Protein AF-A0A3R7H1Y4-F1 (afdb_monomer)

Radius of gyration: 19.02 Å; Cα contacts (8 Å, |Δi|>4): 310; chains: 1; bounding box: 57×47×46 Å

Mean predicted aligned error: 11.98 Å

InterPro domains:
  IPR052727 Rab4/Rab5 effector domain-containing protein [PTHR13510] (5-192)

Sequence (228 aa):
MAKQRFQTSPYRDLTLTLKDRRMLMELENDMVEDTFRKYETYVMENCQVNLNRWKHVKSKDDLHIYVKRTERVQSIGSKLRELFKRRSGDAASNKMPIVLSVGTFKGKLDDLMFGTLNHTKDIMHVKSSYVGDYNDGAVLATLATPTTEEPFRSLTVKWFQIDLPFSSTGLIRNRDFICLEASGFLHLTNGSIAIAQHF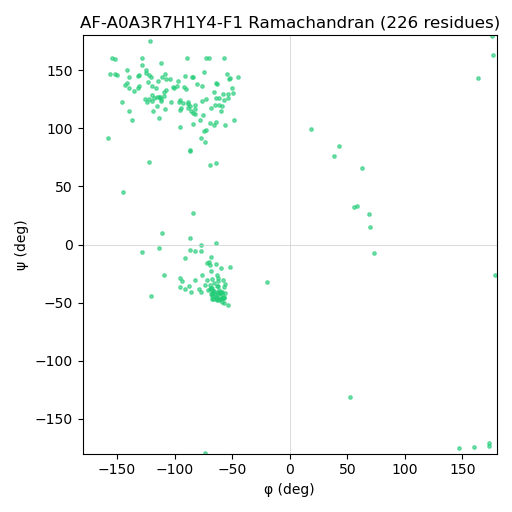ESELVCGWHLCVMCRGPCVRDWTPREGNM

Structure (mmCIF, N/CA/C/O backbone):
data_AF-A0A3R7H1Y4-F1
#
_entry.id   AF-A0A3R7H1Y4-F1
#
loop_
_atom_site.group_PDB
_atom_site.id
_atom_site.type_symbol
_atom_site.label_atom_id
_atom_site.label_alt_id
_atom_site.label_comp_id
_atom_site.label_asym_id
_atom_site.label_entity_id
_atom_site.label_seq_id
_atom_site.pdbx_PDB_ins_code
_atom_site.Cartn_x
_atom_site.Cartn_y
_atom_site.Cartn_z
_atom_site.occupancy
_atom_site.B_iso_or_equiv
_atom_site.auth_seq_id
_atom_site.auth_comp_id
_atom_site.auth_asym_id
_atom_site.auth_atom_id
_atom_site.pdbx_PDB_model_num
ATOM 1 N N . MET A 1 1 ? -17.580 17.568 -20.763 1.00 35.41 1 MET A N 1
ATOM 2 C CA . MET A 1 1 ? -16.572 16.730 -21.449 1.00 35.41 1 MET A CA 1
ATOM 3 C C . MET A 1 1 ? -15.909 15.851 -20.404 1.00 35.41 1 MET A C 1
ATOM 5 O O . MET A 1 1 ? -15.450 16.393 -19.407 1.00 35.41 1 MET A O 1
ATOM 9 N N . ALA A 1 2 ? -15.925 14.526 -20.567 1.00 44.34 2 ALA A N 1
ATOM 10 C CA . ALA A 1 2 ? -15.206 13.639 -19.657 1.00 44.34 2 ALA A CA 1
ATOM 11 C C . ALA A 1 2 ? -13.701 13.918 -19.794 1.00 44.34 2 ALA A C 1
ATOM 13 O O . ALA A 1 2 ? -13.155 13.827 -20.892 1.00 44.34 2 ALA A O 1
ATOM 14 N N . LYS A 1 3 ? -13.045 14.322 -18.701 1.00 56.12 3 LYS A N 1
ATOM 15 C CA . LYS A 1 3 ? -11.585 14.455 -18.649 1.00 56.12 3 LYS A CA 1
ATOM 16 C C . LYS A 1 3 ? -11.011 13.060 -18.909 1.00 56.12 3 LYS A C 1
ATOM 18 O O . LYS A 1 3 ? -11.365 12.133 -18.184 1.00 56.12 3 LYS A O 1
ATOM 23 N N . GLN A 1 4 ? -10.209 12.888 -19.962 1.00 58.56 4 GLN A N 1
ATOM 24 C CA . GLN A 1 4 ? -9.558 11.602 -20.223 1.00 58.56 4 GLN A CA 1
ATOM 25 C C . GLN A 1 4 ? -8.678 11.257 -19.017 1.00 58.56 4 GLN A C 1
ATOM 27 O O . GLN A 1 4 ? -7.747 11.997 -18.702 1.00 58.56 4 GLN A O 1
ATOM 32 N N . ARG A 1 5 ? -9.035 10.180 -18.315 1.00 61.34 5 ARG A N 1
ATOM 33 C CA . ARG A 1 5 ? -8.248 9.604 -17.223 1.00 61.34 5 ARG A CA 1
ATOM 34 C C . ARG A 1 5 ? -7.200 8.675 -17.822 1.00 61.34 5 ARG A C 1
ATOM 36 O O . ARG A 1 5 ? -7.497 8.003 -18.809 1.00 61.34 5 ARG A O 1
ATOM 43 N N . PHE A 1 6 ? -6.022 8.634 -17.211 1.00 63.81 6 PHE A N 1
ATOM 44 C CA . PHE A 1 6 ? -4.893 7.808 -17.640 1.00 63.81 6 PHE A CA 1
ATOM 45 C C . PHE A 1 6 ? -4.316 8.129 -19.024 1.00 63.81 6 PHE A C 1
ATOM 47 O O . PHE A 1 6 ? -4.372 7.317 -19.953 1.00 63.81 6 PHE A O 1
ATOM 54 N N . GLN A 1 7 ? -3.735 9.320 -19.160 1.00 65.69 7 GLN A N 1
ATOM 55 C CA . GLN A 1 7 ? -3.000 9.709 -20.364 1.00 65.69 7 GLN A CA 1
ATOM 56 C C . GLN A 1 7 ? -1.635 8.993 -20.459 1.00 65.69 7 GLN A C 1
ATOM 58 O O . GLN A 1 7 ? -1.270 8.132 -19.651 1.00 65.69 7 GLN A O 1
ATOM 63 N N . THR A 1 8 ? -0.870 9.286 -21.514 1.00 67.88 8 THR A N 1
ATOM 64 C CA . THR A 1 8 ? 0.527 8.850 -21.620 1.00 67.88 8 THR A CA 1
ATOM 65 C C . THR A 1 8 ? 1.301 9.377 -20.414 1.00 67.88 8 THR A C 1
ATOM 67 O O . THR A 1 8 ? 1.293 10.581 -20.166 1.00 67.88 8 THR A O 1
ATOM 70 N N . SER A 1 9 ? 1.956 8.475 -19.673 1.00 75.06 9 SER A N 1
ATOM 71 C CA . SER A 1 9 ? 2.774 8.827 -18.508 1.00 75.06 9 SER A CA 1
ATOM 72 C C . SER A 1 9 ? 3.733 9.972 -18.859 1.00 75.06 9 SER A C 1
ATOM 74 O O . SER A 1 9 ? 4.438 9.866 -19.868 1.00 75.06 9 SER A O 1
ATOM 76 N N . PRO A 1 10 ? 3.813 11.045 -18.048 1.00 80.44 10 PRO A N 1
ATOM 77 C CA . PRO A 1 10 ? 4.794 12.108 -18.266 1.00 80.44 10 PRO A CA 1
ATOM 78 C C . PRO A 1 10 ? 6.227 11.625 -17.986 1.00 80.44 10 PRO A C 1
ATOM 80 O O . PRO A 1 10 ? 7.196 12.244 -18.427 1.00 80.44 10 PRO A O 1
ATOM 83 N N . TYR A 1 11 ? 6.365 10.505 -17.274 1.00 80.88 11 TYR A N 1
ATOM 84 C CA . TYR A 1 11 ? 7.633 9.848 -16.995 1.00 80.88 11 TYR A CA 1
ATOM 85 C C . TYR A 1 11 ? 7.880 8.713 -17.983 1.00 80.88 11 TYR A C 1
ATOM 87 O O . TYR A 1 11 ? 6.974 7.945 -18.312 1.00 80.88 11 TYR A O 1
ATOM 95 N N . ARG A 1 12 ? 9.137 8.591 -18.409 1.00 79.25 12 ARG A N 1
ATOM 96 C CA . ARG A 1 12 ? 9.626 7.417 -19.136 1.00 79.25 12 ARG A CA 1
ATOM 97 C C . ARG A 1 12 ? 9.754 6.231 -18.184 1.00 79.25 12 ARG A C 1
ATOM 99 O O . ARG A 1 12 ? 9.891 6.429 -16.976 1.00 79.25 12 ARG A O 1
ATOM 106 N N . ASP A 1 13 ? 9.801 5.032 -18.752 1.00 78.25 13 ASP A N 1
ATOM 107 C CA . ASP A 1 13 ? 10.116 3.821 -17.999 1.00 78.25 13 ASP A CA 1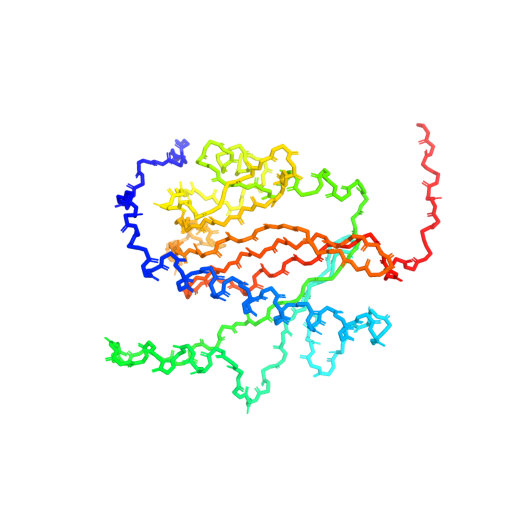
ATOM 108 C C . ASP A 1 13 ? 11.439 3.994 -17.243 1.00 78.25 13 ASP A C 1
ATOM 110 O O . ASP A 1 13 ? 12.465 4.420 -17.792 1.00 78.25 13 ASP A O 1
ATOM 114 N N . LEU A 1 14 ? 11.404 3.692 -15.949 1.00 86.69 14 LEU A N 1
ATOM 115 C CA . LEU A 1 14 ? 12.520 3.894 -15.045 1.00 86.69 14 LEU A CA 1
ATOM 116 C C . LEU A 1 14 ? 13.463 2.692 -15.135 1.00 86.69 14 LEU A C 1
ATOM 118 O O . LEU A 1 14 ? 13.216 1.624 -14.576 1.00 86.69 14 LEU A O 1
ATOM 122 N N . THR A 1 15 ? 14.587 2.878 -15.825 1.00 90.19 15 THR A N 1
ATOM 123 C CA . THR A 1 15 ? 15.647 1.864 -15.878 1.00 90.19 15 THR A CA 1
ATOM 124 C C . THR A 1 15 ? 16.462 1.908 -14.588 1.00 90.19 15 THR A C 1
ATOM 126 O O . THR A 1 15 ? 17.241 2.833 -14.366 1.00 90.19 15 THR A O 1
ATOM 129 N N . LEU A 1 16 ? 16.283 0.904 -13.730 1.00 90.62 16 LEU A N 1
ATOM 130 C CA . LEU A 1 16 ? 16.992 0.796 -12.455 1.00 90.62 16 LEU A CA 1
ATOM 131 C C . LEU A 1 16 ? 18.299 0.012 -12.606 1.00 90.62 16 LEU A C 1
ATOM 133 O O . LEU A 1 16 ? 18.312 -1.090 -13.163 1.00 90.62 16 LEU A O 1
ATOM 137 N N . THR A 1 17 ? 19.391 0.530 -12.039 1.00 94.44 17 THR A N 1
ATOM 138 C CA . THR A 1 17 ? 20.643 -0.233 -11.942 1.00 94.44 17 THR A CA 1
ATOM 139 C C . THR A 1 17 ? 20.502 -1.382 -10.938 1.00 94.44 17 THR A C 1
ATOM 141 O O . THR A 1 17 ? 19.648 -1.348 -10.051 1.00 94.44 17 THR A O 1
ATOM 144 N N . LEU A 1 18 ? 21.373 -2.397 -11.007 1.00 94.56 18 LEU A N 1
ATOM 145 C CA . LEU A 1 18 ? 21.390 -3.485 -10.012 1.00 94.56 18 LEU A CA 1
ATOM 146 C C . LEU A 1 18 ? 21.554 -2.965 -8.573 1.00 94.56 18 LEU A C 1
ATOM 148 O O . LEU A 1 18 ? 20.990 -3.536 -7.641 1.00 94.56 18 LEU A O 1
ATOM 152 N N . LYS A 1 19 ? 22.307 -1.873 -8.398 1.00 94.69 19 LYS A N 1
ATOM 153 C CA . LYS A 1 19 ? 22.507 -1.223 -7.101 1.00 94.69 19 LYS A CA 1
ATOM 154 C C . LYS A 1 19 ? 21.214 -0.583 -6.593 1.00 94.69 19 LYS A C 1
ATOM 156 O O . LYS A 1 19 ? 20.859 -0.800 -5.439 1.00 94.69 19 LYS A O 1
ATOM 161 N N . ASP A 1 20 ? 20.508 0.155 -7.447 1.00 92.12 20 ASP A N 1
ATOM 162 C CA . ASP A 1 20 ? 19.256 0.824 -7.069 1.00 92.12 20 ASP A CA 1
ATOM 163 C C . ASP A 1 20 ? 18.156 -0.194 -6.766 1.00 92.12 20 ASP A C 1
ATOM 165 O O . ASP A 1 20 ? 17.432 -0.048 -5.785 1.00 92.12 20 ASP A O 1
ATOM 169 N N . ARG A 1 21 ? 18.076 -1.279 -7.551 1.00 94.12 21 ARG A N 1
ATOM 170 C CA . ARG A 1 21 ? 17.135 -2.380 -7.288 1.00 94.12 21 ARG A CA 1
ATOM 171 C C . ARG A 1 21 ? 17.365 -2.991 -5.910 1.00 94.12 21 ARG A C 1
ATOM 173 O O . ARG A 1 21 ? 16.406 -3.170 -5.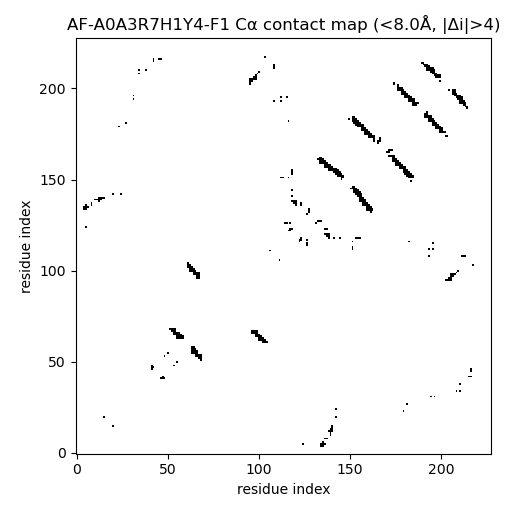169 1.00 94.12 21 ARG A O 1
ATOM 180 N N . ARG A 1 22 ? 18.625 -3.265 -5.553 1.00 93.56 22 ARG A N 1
ATOM 181 C CA . ARG A 1 22 ? 18.973 -3.798 -4.229 1.00 93.56 22 ARG A CA 1
ATOM 182 C C . ARG A 1 22 ? 18.587 -2.829 -3.113 1.00 93.56 22 ARG A C 1
ATOM 184 O O . ARG A 1 22 ? 17.953 -3.248 -2.158 1.00 93.56 22 ARG A O 1
ATOM 191 N N . MET A 1 23 ? 18.899 -1.544 -3.272 1.00 91.38 23 MET A N 1
ATOM 192 C CA . MET A 1 23 ? 18.555 -0.515 -2.287 1.00 91.38 23 MET A CA 1
ATOM 193 C C . MET A 1 23 ? 17.039 -0.410 -2.060 1.00 91.38 23 MET A C 1
ATOM 195 O O . MET A 1 23 ? 16.594 -0.277 -0.925 1.00 91.38 23 MET A O 1
ATOM 199 N N . LEU A 1 24 ? 16.237 -0.489 -3.125 1.00 89.62 24 LEU A N 1
ATOM 200 C CA . LEU A 1 24 ? 14.776 -0.453 -3.022 1.00 89.62 24 LEU A CA 1
ATOM 201 C C . LEU A 1 24 ? 14.201 -1.717 -2.364 1.00 89.62 24 LEU A C 1
ATOM 203 O O . LEU A 1 24 ? 13.231 -1.615 -1.621 1.00 89.62 24 LEU A O 1
ATOM 207 N N . MET A 1 25 ? 14.800 -2.888 -2.598 1.00 91.00 25 MET A N 1
ATOM 208 C CA . MET A 1 25 ? 14.427 -4.131 -1.906 1.00 91.00 25 MET A CA 1
ATOM 209 C C . MET A 1 25 ? 14.825 -4.114 -0.422 1.00 91.00 25 MET A C 1
ATOM 211 O O . MET A 1 25 ? 14.076 -4.588 0.425 1.00 91.00 25 MET A O 1
ATOM 215 N N . GLU A 1 26 ? 15.984 -3.548 -0.078 1.00 88.44 26 GLU A N 1
ATOM 216 C CA . GLU A 1 26 ? 16.383 -3.335 1.321 1.00 88.44 26 GLU A CA 1
ATOM 217 C C . GLU A 1 26 ? 15.413 -2.375 2.025 1.00 88.44 26 GLU A C 1
ATOM 219 O O . GLU A 1 26 ? 14.941 -2.671 3.120 1.00 88.44 26 GLU A O 1
ATOM 224 N N . LEU A 1 27 ? 15.032 -1.281 1.355 1.00 85.81 27 LEU A N 1
ATOM 225 C CA . LEU A 1 27 ? 14.035 -0.338 1.865 1.00 85.81 27 LEU A CA 1
ATOM 226 C C . LEU A 1 27 ? 12.671 -1.004 2.093 1.00 85.81 27 LEU A C 1
ATOM 228 O O . LEU A 1 27 ? 12.025 -0.736 3.103 1.00 85.81 27 LEU A O 1
ATOM 232 N N . GLU A 1 28 ? 12.235 -1.870 1.178 1.00 84.44 28 GLU A N 1
ATOM 233 C CA . GLU A 1 28 ? 11.015 -2.659 1.353 1.00 84.44 28 GLU A CA 1
ATOM 234 C C . GLU A 1 28 ? 11.073 -3.498 2.637 1.00 84.44 28 GLU A C 1
ATOM 236 O O . GLU A 1 28 ? 10.154 -3.432 3.454 1.00 84.44 28 GLU A O 1
ATOM 241 N N . ASN A 1 29 ? 12.157 -4.251 2.839 1.00 85.25 29 ASN A N 1
ATOM 242 C CA . ASN A 1 29 ? 12.318 -5.101 4.018 1.00 85.25 29 ASN A CA 1
ATOM 243 C C . ASN A 1 29 ? 12.261 -4.283 5.315 1.00 85.25 29 ASN A C 1
ATOM 245 O O . ASN A 1 29 ? 11.517 -4.644 6.229 1.00 85.25 29 ASN A O 1
ATOM 249 N N . ASP A 1 30 ? 12.968 -3.152 5.370 1.00 82.88 30 ASP A N 1
ATOM 250 C CA . ASP A 1 30 ? 12.950 -2.248 6.525 1.00 82.88 30 ASP A CA 1
ATOM 251 C C . ASP A 1 30 ? 11.527 -1.741 6.825 1.00 82.88 30 ASP A C 1
ATOM 253 O O . ASP A 1 30 ? 11.102 -1.667 7.984 1.00 82.88 30 ASP A O 1
ATOM 257 N N . MET A 1 31 ? 10.759 -1.405 5.783 1.00 77.19 31 MET A N 1
ATOM 258 C CA . MET A 1 31 ? 9.382 -0.926 5.919 1.00 77.19 31 MET A CA 1
ATOM 259 C C . MET A 1 31 ? 8.408 -2.022 6.362 1.00 77.19 31 MET A C 1
ATOM 261 O O . MET A 1 31 ? 7.498 -1.762 7.163 1.00 77.19 31 MET A O 1
ATOM 265 N N . VAL A 1 32 ? 8.570 -3.241 5.849 1.00 78.81 32 VAL A N 1
ATOM 266 C CA . VAL A 1 32 ? 7.795 -4.419 6.261 1.00 78.81 32 VAL A CA 1
ATOM 267 C C . VAL A 1 32 ? 8.076 -4.742 7.723 1.00 78.81 32 VAL A C 1
ATOM 269 O O . VAL A 1 32 ? 7.133 -4.912 8.496 1.00 78.81 32 VAL A O 1
ATOM 272 N N . GLU A 1 33 ? 9.337 -4.722 8.141 1.00 80.19 33 GLU A N 1
ATOM 273 C CA . GLU A 1 33 ? 9.732 -5.014 9.518 1.00 80.19 33 GLU A CA 1
ATOM 274 C C . GLU A 1 33 ? 9.245 -3.938 10.511 1.00 80.19 33 GLU A C 1
ATOM 276 O O . GLU A 1 33 ? 8.689 -4.254 11.565 1.00 80.19 33 GLU A O 1
ATOM 281 N N . ASP A 1 34 ? 9.389 -2.648 10.183 1.00 79.50 34 ASP A N 1
ATOM 282 C CA . ASP A 1 34 ? 8.861 -1.542 11.000 1.00 79.50 34 ASP A CA 1
ATOM 283 C C . ASP A 1 34 ? 7.329 -1.601 11.133 1.00 79.50 34 ASP A C 1
ATOM 285 O O . ASP A 1 34 ? 6.766 -1.364 12.205 1.00 79.50 34 ASP A O 1
ATOM 289 N N . THR A 1 35 ? 6.643 -1.964 10.053 1.00 76.12 35 THR A N 1
ATOM 290 C CA . THR A 1 35 ? 5.195 -2.199 10.053 1.00 76.12 35 THR A CA 1
ATOM 291 C C . THR A 1 35 ? 4.808 -3.352 10.956 1.00 76.12 35 THR A C 1
ATOM 293 O O . THR A 1 35 ? 3.879 -3.224 11.755 1.00 76.12 35 THR A O 1
ATOM 296 N N . PHE A 1 36 ? 5.518 -4.466 10.826 1.00 78.12 36 PHE A N 1
ATOM 297 C CA . PHE A 1 36 ? 5.242 -5.674 11.574 1.00 78.12 36 PHE A CA 1
ATOM 298 C C . PHE A 1 36 ? 5.368 -5.426 13.078 1.00 78.12 36 PHE A C 1
ATOM 300 O O . PHE A 1 36 ? 4.416 -5.672 13.814 1.00 78.12 36 PHE A O 1
ATOM 307 N N . ARG A 1 37 ? 6.448 -4.767 13.516 1.00 80.69 37 ARG A N 1
ATOM 308 C CA . ARG A 1 37 ? 6.640 -4.363 14.920 1.00 80.69 37 ARG A CA 1
ATOM 309 C C . ARG A 1 37 ? 5.495 -3.503 15.465 1.00 80.69 37 ARG A C 1
ATOM 311 O O . ARG A 1 37 ? 5.054 -3.686 16.602 1.00 80.69 37 ARG A O 1
ATOM 318 N N . LYS A 1 38 ? 4.991 -2.551 14.668 1.00 78.69 38 LYS A N 1
ATOM 319 C CA . LYS A 1 38 ? 3.844 -1.707 15.060 1.00 78.69 38 LYS A CA 1
ATOM 320 C C . LYS A 1 38 ? 2.561 -2.523 15.184 1.00 78.69 38 LYS A C 1
ATOM 322 O O . LYS A 1 38 ? 1.796 -2.286 16.117 1.00 78.69 38 LYS A O 1
ATOM 327 N N . TYR A 1 39 ? 2.331 -3.451 14.257 1.00 78.44 39 TYR A N 1
ATOM 328 C CA . TYR A 1 39 ? 1.186 -4.352 14.302 1.00 78.44 39 TYR A CA 1
ATOM 329 C C . TYR A 1 39 ? 1.248 -5.273 15.526 1.00 78.44 39 TYR A C 1
ATOM 331 O O . TYR A 1 39 ? 0.269 -5.354 16.262 1.00 78.44 39 TYR A O 1
ATOM 339 N N . GLU A 1 40 ? 2.397 -5.895 15.801 1.00 79.62 40 GLU A N 1
ATOM 340 C CA . GLU A 1 40 ? 2.583 -6.740 16.985 1.00 79.62 40 GLU A CA 1
ATOM 341 C C . GLU A 1 40 ? 2.302 -5.962 18.267 1.00 79.62 40 GLU A C 1
ATOM 343 O O . GLU A 1 40 ? 1.531 -6.417 19.106 1.00 79.62 40 GLU A O 1
ATOM 348 N N . THR A 1 41 ? 2.841 -4.746 18.386 1.00 82.75 41 THR A N 1
ATOM 349 C CA . THR A 1 41 ? 2.564 -3.873 19.536 1.00 82.75 41 THR A CA 1
ATOM 350 C C . THR A 1 41 ? 1.062 -3.610 19.687 1.00 82.75 41 THR A C 1
ATOM 352 O O . THR A 1 41 ? 0.523 -3.727 20.782 1.00 82.75 41 THR A O 1
ATOM 355 N N . TYR A 1 42 ? 0.363 -3.309 18.588 1.00 82.19 42 TYR A N 1
ATOM 356 C CA . TYR A 1 42 ? -1.083 -3.079 18.599 1.00 82.19 42 TYR A CA 1
ATOM 357 C C . TYR A 1 42 ? -1.883 -4.320 19.034 1.00 82.19 42 TYR A C 1
ATOM 359 O O . TYR A 1 42 ? -2.828 -4.199 19.816 1.00 82.19 42 TYR A O 1
ATOM 367 N N . VAL A 1 43 ? -1.497 -5.514 18.577 1.00 81.00 43 VAL A N 1
ATOM 368 C CA . VAL A 1 43 ? -2.125 -6.776 19.001 1.00 81.00 43 VAL A CA 1
ATOM 369 C C . VAL A 1 43 ? -1.864 -7.049 20.483 1.00 81.00 43 VAL A C 1
ATOM 371 O O . VAL A 1 43 ? -2.799 -7.383 21.210 1.00 81.00 43 VAL A O 1
ATOM 374 N N . MET A 1 44 ? -0.629 -6.844 20.951 1.00 81.94 44 MET A N 1
ATOM 375 C CA . MET A 1 44 ? -0.252 -6.998 22.363 1.00 81.94 44 MET A CA 1
ATOM 376 C C . MET A 1 44 ? -1.000 -6.018 23.282 1.00 81.94 44 MET A C 1
ATOM 378 O O . MET A 1 44 ? -1.285 -6.342 24.431 1.00 81.94 44 MET A O 1
ATOM 382 N N . GLU A 1 45 ? -1.392 -4.850 22.770 1.00 83.50 45 GLU A N 1
ATOM 383 C CA . GLU A 1 45 ? -2.254 -3.871 23.448 1.00 83.50 45 GLU A CA 1
ATOM 384 C C . GLU A 1 45 ? -3.765 -4.183 23.296 1.00 83.50 45 GLU A C 1
ATOM 386 O O . GLU A 1 45 ? -4.610 -3.286 23.346 1.00 83.50 45 GLU A O 1
ATOM 391 N N . ASN A 1 46 ? -4.143 -5.457 23.119 1.00 83.56 46 ASN A N 1
ATOM 392 C CA . ASN A 1 46 ? -5.532 -5.924 22.967 1.00 83.56 46 ASN A CA 1
ATOM 393 C C . ASN A 1 46 ? -6.302 -5.248 21.819 1.00 83.56 46 ASN A C 1
ATOM 395 O O . ASN A 1 46 ? -7.526 -5.040 21.900 1.00 83.56 46 ASN A O 1
ATOM 399 N N . CYS A 1 47 ? -5.580 -4.891 20.755 1.00 83.94 47 CYS A N 1
ATOM 400 C CA . CYS A 1 47 ? -6.118 -4.230 19.576 1.00 83.94 47 CYS A CA 1
ATOM 401 C C . CYS A 1 47 ? -6.809 -2.895 19.906 1.00 83.94 47 CYS A C 1
ATOM 403 O O . CYS A 1 47 ? -7.810 -2.522 19.287 1.00 83.94 47 CYS A O 1
ATOM 405 N N . GLN A 1 48 ? -6.312 -2.174 20.913 1.00 86.25 48 GLN A N 1
ATOM 406 C CA . GLN A 1 48 ? -6.839 -0.869 21.304 1.00 86.25 48 GLN A CA 1
ATOM 407 C C . GLN A 1 48 ? -5.960 0.260 20.777 1.00 86.25 48 GLN A C 1
ATOM 409 O O . GLN A 1 48 ? -4.736 0.229 20.860 1.00 86.25 48 GLN A O 1
ATOM 414 N N . VAL A 1 49 ? -6.596 1.299 20.238 1.00 87.25 49 VAL A N 1
ATOM 415 C CA . VAL A 1 49 ? -5.882 2.501 19.805 1.00 87.25 49 VAL A CA 1
ATOM 416 C C . VAL A 1 49 ? -5.644 3.402 21.015 1.00 87.25 49 VAL A C 1
ATOM 418 O O . VAL A 1 49 ? -6.587 3.883 21.639 1.00 87.25 49 VAL A O 1
ATOM 421 N N . ASN A 1 50 ? -4.379 3.691 21.326 1.00 88.12 50 ASN A N 1
ATOM 422 C CA . ASN A 1 50 ? -4.016 4.621 22.396 1.00 88.12 50 ASN A CA 1
ATOM 423 C C . ASN A 1 50 ? -4.464 6.065 22.071 1.00 88.12 50 ASN A C 1
ATOM 425 O O . ASN A 1 50 ? -3.805 6.780 21.309 1.00 88.12 50 ASN A O 1
ATOM 429 N N . LEU A 1 51 ? -5.557 6.523 22.688 1.00 89.31 51 LEU A N 1
ATOM 430 C CA . LEU A 1 51 ? -6.172 7.835 22.427 1.00 89.31 51 LEU A CA 1
ATOM 431 C C . LEU A 1 51 ? -5.368 9.043 22.959 1.00 89.31 51 LEU A C 1
ATOM 433 O O . LEU A 1 51 ? -5.585 10.181 22.521 1.00 89.31 51 LEU A O 1
ATOM 437 N N . ASN A 1 52 ? -4.403 8.812 23.858 1.00 88.50 52 ASN A N 1
ATOM 438 C CA . ASN A 1 52 ? -3.462 9.850 24.300 1.00 88.50 52 ASN A CA 1
ATOM 439 C C . ASN A 1 52 ? -2.461 10.190 23.194 1.00 88.50 52 ASN A C 1
ATOM 441 O O . ASN A 1 52 ? -2.041 11.338 23.073 1.00 88.50 52 ASN A O 1
ATOM 445 N N . ARG A 1 53 ? -2.132 9.208 22.347 1.00 85.94 53 ARG A N 1
ATOM 446 C CA . ARG A 1 53 ? -1.249 9.365 21.185 1.00 85.94 53 ARG A CA 1
ATOM 447 C C . ARG A 1 53 ? -2.011 9.614 19.884 1.00 85.94 53 ARG A C 1
ATOM 449 O O . ARG A 1 53 ? -1.481 10.263 18.985 1.00 85.94 53 ARG A O 1
ATOM 456 N N . TRP A 1 54 ? -3.236 9.122 19.760 1.00 88.00 54 TRP A N 1
ATOM 457 C CA . TRP A 1 54 ? -4.025 9.172 18.531 1.00 88.00 54 TRP A CA 1
ATOM 458 C C . TRP A 1 54 ? -5.319 9.955 18.743 1.00 88.00 54 TRP A C 1
ATOM 460 O O . TRP A 1 54 ? -6.082 9.697 19.667 1.00 88.00 54 TRP A O 1
ATOM 470 N N . LYS A 1 55 ? -5.587 10.933 17.879 1.00 88.56 55 LYS A N 1
ATOM 471 C CA . LYS A 1 55 ? -6.848 11.676 17.868 1.00 88.56 55 LYS A CA 1
ATOM 472 C C . LYS A 1 55 ? -7.774 11.051 16.831 1.00 88.56 55 LYS A C 1
ATOM 474 O O . LYS A 1 55 ? -7.413 10.997 15.660 1.00 88.56 55 LYS A O 1
ATOM 479 N N . HIS A 1 56 ? -8.959 10.616 17.245 1.00 89.12 56 HIS A N 1
ATOM 480 C CA . HIS A 1 56 ? -10.000 10.163 16.321 1.00 89.12 56 HIS A CA 1
ATOM 481 C C . HIS A 1 56 ? -10.455 11.311 15.406 1.00 89.12 56 HIS A C 1
ATOM 483 O O . HIS A 1 56 ? -10.575 12.455 15.853 1.00 89.12 56 HIS A O 1
ATOM 489 N N . VAL A 1 57 ? -10.646 11.014 14.121 1.00 87.50 57 VAL A N 1
ATOM 490 C CA . VAL A 1 57 ? -11.029 11.996 13.093 1.00 87.50 57 VAL A CA 1
ATOM 491 C C . VAL A 1 57 ? -12.350 11.633 12.436 1.00 87.50 57 VAL A C 1
ATOM 493 O O . VAL A 1 57 ? -13.175 12.514 12.201 1.00 87.50 57 VAL A O 1
ATOM 496 N N . LYS A 1 58 ? -12.543 10.358 12.094 1.00 85.62 58 LYS A N 1
ATOM 497 C CA . LYS A 1 58 ? -13.715 9.914 11.342 1.00 85.62 58 LYS A CA 1
ATOM 498 C C . LYS A 1 58 ? -13.982 8.437 11.588 1.00 85.62 58 LYS A C 1
ATOM 500 O O . LYS A 1 58 ? -13.047 7.658 11.731 1.00 85.62 58 LYS A O 1
ATOM 505 N N . SER A 1 59 ? -15.254 8.061 11.575 1.00 87.75 59 SER A N 1
ATOM 506 C CA . SER A 1 59 ? -15.687 6.667 11.479 1.00 87.75 59 SER A CA 1
ATOM 507 C C . SER A 1 59 ? -16.576 6.501 10.254 1.00 87.75 59 SER A C 1
ATOM 509 O O . SER A 1 59 ? -17.325 7.418 9.906 1.00 87.75 59 SER A O 1
ATOM 511 N N . LYS A 1 60 ? -16.494 5.345 9.607 1.00 84.00 60 LYS A N 1
ATOM 512 C CA . LYS A 1 60 ? -17.449 4.892 8.599 1.00 84.00 60 LYS A CA 1
ATOM 513 C C . LYS A 1 60 ? -17.568 3.377 8.727 1.00 84.00 60 LYS A C 1
ATOM 515 O O . LYS A 1 60 ? -16.560 2.694 8.599 1.00 84.00 60 LYS A O 1
ATOM 520 N N . ASP A 1 61 ? -18.781 2.882 8.955 1.00 88.75 61 ASP A N 1
ATOM 521 C CA . ASP A 1 61 ? -19.021 1.469 9.264 1.00 88.75 61 ASP A CA 1
ATOM 522 C C . ASP A 1 61 ? -18.116 1.025 10.432 1.00 88.75 61 ASP A C 1
ATOM 524 O O . ASP A 1 61 ? -18.030 1.746 11.429 1.00 88.75 61 ASP A O 1
ATOM 528 N N . ASP A 1 62 ? -17.415 -0.101 10.307 1.00 87.06 62 ASP A N 1
ATOM 529 C CA . ASP A 1 62 ? -16.450 -0.574 11.310 1.00 87.06 62 ASP A CA 1
ATOM 530 C C . ASP A 1 62 ? -15.032 0.009 11.125 1.00 87.06 62 ASP A C 1
ATOM 532 O O . ASP A 1 62 ? -14.095 -0.373 11.817 1.00 87.06 62 ASP A O 1
ATOM 536 N N . LEU A 1 63 ? -14.842 0.941 10.181 1.00 83.94 63 LEU A N 1
ATOM 537 C CA . LEU A 1 63 ? -13.561 1.600 9.939 1.00 83.94 63 LEU A CA 1
ATOM 538 C C . LEU A 1 63 ? -13.456 2.907 10.733 1.00 83.94 63 LEU A C 1
ATOM 540 O O . LEU A 1 63 ? -14.217 3.860 10.530 1.00 83.94 63 LEU A O 1
ATOM 544 N N . HIS A 1 64 ? -12.437 2.993 11.578 1.00 85.50 64 HIS A N 1
ATOM 545 C CA . HIS A 1 64 ? -12.112 4.146 12.405 1.00 85.50 64 HIS A CA 1
ATOM 546 C C . HIS A 1 64 ? -10.767 4.747 11.996 1.00 85.50 64 HIS A C 1
ATOM 548 O O . HIS A 1 64 ? -9.748 4.060 11.938 1.00 85.50 64 HIS A O 1
ATOM 554 N N . ILE A 1 65 ? -10.759 6.053 11.732 1.00 84.94 65 ILE A N 1
ATOM 555 C CA . ILE A 1 65 ? -9.594 6.809 11.273 1.00 84.94 65 ILE A CA 1
ATOM 556 C C . ILE A 1 65 ? -9.116 7.725 12.395 1.00 84.94 65 ILE A C 1
ATOM 558 O O . ILE A 1 65 ? -9.872 8.541 12.934 1.00 84.94 65 ILE A O 1
ATOM 562 N N . TYR A 1 66 ? -7.827 7.632 12.693 1.00 84.38 66 TYR A N 1
ATOM 563 C CA . TYR A 1 66 ? -7.130 8.407 13.703 1.00 84.38 66 TYR A CA 1
ATOM 564 C C . TYR A 1 66 ? -5.935 9.132 13.091 1.00 84.38 66 TYR A C 1
ATOM 566 O O . TYR A 1 66 ? -5.295 8.648 12.165 1.00 84.38 66 TYR A O 1
ATOM 574 N N . VAL A 1 67 ? -5.584 10.284 13.648 1.00 83.88 67 VAL A N 1
ATOM 575 C CA . VAL A 1 67 ? -4.373 11.028 13.299 1.00 83.88 67 VAL A CA 1
ATOM 576 C C . VAL A 1 67 ? -3.471 11.091 14.520 1.00 83.88 67 VAL A C 1
ATOM 578 O O . VAL A 1 67 ? -3.932 11.355 15.635 1.00 83.88 67 VAL A O 1
ATOM 581 N N . LYS A 1 68 ? -2.176 10.833 14.330 1.00 82.88 68 LYS A N 1
ATOM 582 C CA . LYS A 1 68 ? -1.193 10.888 15.410 1.00 82.88 68 LYS A CA 1
ATOM 583 C C . LYS A 1 68 ? -1.160 12.308 15.967 1.00 82.88 68 LYS A C 1
ATOM 585 O O . LYS A 1 68 ? -0.949 13.270 15.229 1.00 82.88 68 LYS A O 1
ATOM 590 N N . ARG A 1 69 ? -1.338 12.444 17.278 1.00 80.88 69 ARG A N 1
ATOM 591 C CA . ARG A 1 69 ? -1.096 13.699 17.988 1.00 80.88 69 ARG A CA 1
ATOM 592 C C . ARG A 1 69 ? 0.394 14.003 17.868 1.00 80.88 69 ARG A C 1
ATOM 594 O O . ARG A 1 69 ? 1.245 13.157 18.139 1.00 80.88 69 ARG A O 1
ATOM 601 N N . THR A 1 70 ? 0.716 15.193 17.382 1.00 67.06 70 THR A N 1
ATOM 602 C CA . THR A 1 70 ? 2.097 15.575 17.099 1.00 67.06 70 THR A CA 1
ATOM 603 C C . THR A 1 70 ? 2.859 15.835 18.397 1.00 67.06 70 THR A C 1
ATOM 605 O O . THR A 1 70 ? 2.947 16.971 18.852 1.00 67.06 70 THR A O 1
ATOM 608 N N . GLU A 1 71 ? 3.460 14.803 18.979 1.00 51.41 71 GLU A N 1
ATOM 609 C CA . GLU A 1 71 ? 4.513 14.977 19.980 1.00 51.41 71 GLU A CA 1
ATOM 610 C C . GLU A 1 71 ? 5.821 15.365 19.271 1.00 51.41 71 GLU A C 1
ATOM 612 O O . GLU A 1 71 ? 6.157 14.850 18.200 1.00 51.41 71 GLU A O 1
ATOM 617 N N . ARG A 1 72 ? 6.551 16.345 19.813 1.00 40.94 72 ARG A N 1
ATOM 618 C CA . ARG A 1 72 ? 7.843 16.815 19.286 1.00 40.94 72 ARG A CA 1
ATOM 619 C C . ARG A 1 72 ? 8.942 15.753 19.486 1.00 40.94 72 ARG A C 1
ATOM 621 O O . ARG A 1 72 ? 9.853 16.006 20.255 1.00 40.94 72 ARG A O 1
ATOM 628 N N . VAL A 1 73 ? 8.917 14.597 18.815 1.00 36.44 73 VAL A N 1
ATOM 629 C CA . VAL A 1 73 ? 10.060 13.657 18.855 1.00 36.44 73 VAL A CA 1
ATOM 630 C C . VAL A 1 73 ? 10.289 12.961 17.508 1.00 36.44 73 VAL A C 1
ATOM 632 O O . VAL A 1 73 ? 9.362 12.586 16.795 1.00 36.44 73 VAL A O 1
ATOM 635 N N . GLN A 1 74 ? 11.572 12.882 17.163 1.00 43.03 74 GLN A N 1
ATOM 636 C CA . GLN A 1 74 ? 12.189 12.504 15.897 1.00 43.03 74 GLN A CA 1
ATOM 637 C C . GLN A 1 74 ? 11.977 11.009 15.596 1.00 43.03 74 GLN A C 1
ATOM 639 O O . GLN A 1 74 ? 12.447 10.157 16.339 1.00 43.03 74 GLN A O 1
ATOM 644 N N . SER A 1 75 ? 11.273 10.679 14.512 1.00 40.62 75 SER A N 1
ATOM 645 C CA . SER A 1 75 ? 11.107 9.297 14.034 1.00 40.62 75 SER A CA 1
ATOM 646 C C . SER A 1 75 ? 11.906 9.067 12.756 1.00 40.62 75 SER A C 1
ATOM 648 O O . SER A 1 75 ? 11.957 9.986 11.947 1.00 40.62 75 SER A O 1
ATOM 650 N N . ILE A 1 76 ? 12.422 7.844 12.580 1.00 46.16 76 ILE A N 1
ATOM 651 C CA . ILE A 1 76 ? 13.214 7.202 11.495 1.00 46.16 76 ILE A CA 1
ATOM 652 C C . ILE A 1 76 ? 13.175 7.852 10.096 1.00 46.16 76 ILE A C 1
ATOM 654 O O . ILE A 1 76 ? 14.201 7.898 9.418 1.00 46.16 76 ILE A O 1
ATOM 658 N N . GLY A 1 77 ? 12.060 8.469 9.698 1.00 43.94 77 GLY A N 1
ATOM 659 C CA . GLY A 1 77 ? 12.039 9.446 8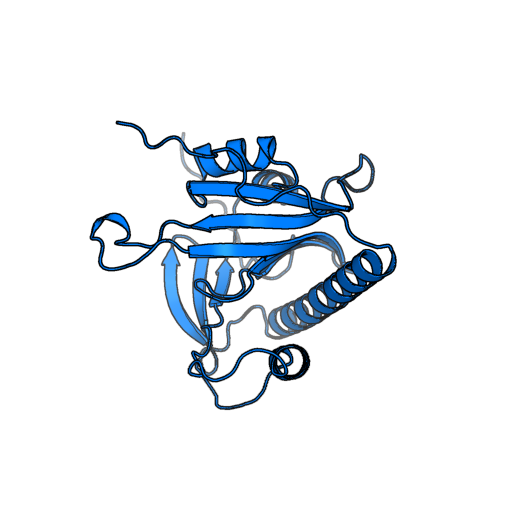.607 1.00 43.94 77 GLY A CA 1
ATOM 660 C C . GLY A 1 77 ? 13.068 10.581 8.758 1.00 43.94 77 GLY A C 1
ATOM 661 O O . GLY A 1 77 ? 13.433 11.178 7.760 1.00 43.94 77 GLY A O 1
ATOM 662 N N . SER A 1 78 ? 13.607 10.853 9.955 1.00 48.47 78 SER A N 1
ATOM 663 C CA . SER A 1 78 ? 14.730 11.767 10.190 1.00 48.47 78 SER A CA 1
ATOM 664 C C . SER A 1 78 ? 16.034 11.278 9.564 1.00 48.47 78 SER A C 1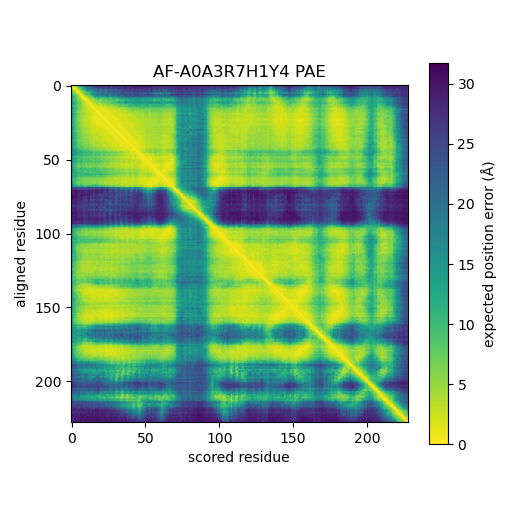
ATOM 666 O O . SER A 1 78 ? 16.795 12.113 9.095 1.00 48.47 78 SER A O 1
ATOM 668 N N . LYS A 1 79 ? 16.268 9.960 9.495 1.00 38.91 79 LYS A N 1
ATOM 669 C CA . LYS A 1 79 ? 17.487 9.358 8.933 1.00 38.91 79 LYS A CA 1
ATOM 670 C C . LYS A 1 79 ? 17.463 9.386 7.400 1.00 38.91 79 LYS A C 1
ATOM 672 O O . LYS A 1 79 ? 18.444 9.770 6.776 1.00 38.91 79 LYS A O 1
ATOM 677 N N . LEU A 1 80 ? 16.302 9.105 6.798 1.00 44.69 80 LEU A N 1
ATOM 678 C CA . LEU A 1 80 ? 16.076 9.308 5.359 1.00 44.69 80 LEU A CA 1
ATOM 679 C C . LEU A 1 80 ? 16.063 10.806 5.003 1.00 44.69 80 LEU A C 1
ATOM 681 O O . LEU A 1 80 ? 16.719 11.225 4.055 1.00 44.69 80 LEU A O 1
ATOM 685 N N . ARG A 1 81 ? 15.420 11.653 5.817 1.00 46.62 81 ARG A N 1
ATOM 686 C CA . ARG A 1 81 ? 15.422 13.117 5.652 1.00 46.62 81 ARG A CA 1
ATOM 687 C C . ARG A 1 81 ? 16.816 13.725 5.779 1.00 46.62 81 ARG A C 1
ATOM 689 O O . ARG A 1 81 ? 17.068 14.731 5.132 1.00 46.62 81 ARG A O 1
ATOM 696 N N . GLU A 1 82 ? 17.715 13.152 6.576 1.00 43.59 82 GLU A N 1
ATOM 697 C CA . GLU A 1 82 ? 19.115 13.583 6.681 1.00 43.59 82 GLU A CA 1
ATOM 698 C C . GLU A 1 82 ? 19.938 13.178 5.446 1.00 43.59 82 GLU A C 1
ATOM 700 O O . GLU A 1 82 ? 20.757 13.970 4.976 1.00 43.59 82 GLU A O 1
ATOM 705 N N . LEU A 1 83 ? 19.640 12.019 4.846 1.00 40.03 83 LEU A N 1
ATOM 706 C CA . LEU A 1 83 ? 20.224 11.585 3.570 1.00 40.03 83 LEU A CA 1
ATOM 707 C C . LEU A 1 83 ? 19.773 12.465 2.386 1.00 40.03 83 LEU A C 1
ATOM 709 O O . LEU A 1 83 ? 20.595 12.798 1.532 1.00 40.03 83 LEU A O 1
ATOM 713 N N . PHE A 1 84 ? 18.513 12.918 2.362 1.00 40.47 84 PHE A N 1
ATOM 714 C CA . PHE A 1 84 ? 17.969 13.775 1.291 1.00 40.47 84 PHE A CA 1
ATOM 715 C C . PHE A 1 84 ? 18.098 15.293 1.548 1.00 40.47 84 PHE A C 1
ATOM 717 O O . PHE A 1 84 ? 17.975 16.087 0.616 1.00 40.47 84 PHE A O 1
ATOM 724 N N . LYS A 1 85 ? 18.453 15.730 2.769 1.00 41.19 85 LYS A N 1
ATOM 725 C CA . LYS A 1 85 ? 18.628 17.156 3.131 1.00 41.19 85 LYS A CA 1
ATOM 726 C C . LYS A 1 85 ? 19.766 17.868 2.400 1.00 41.19 85 LYS A C 1
ATOM 728 O O . LYS A 1 85 ? 19.825 19.092 2.417 1.00 41.19 85 LYS A O 1
ATOM 733 N N . ARG A 1 86 ? 20.699 17.130 1.794 1.00 40.00 86 ARG A N 1
ATOM 734 C CA . ARG A 1 86 ? 21.887 17.718 1.155 1.00 40.00 86 ARG A CA 1
ATOM 735 C C . ARG A 1 86 ? 21.613 18.365 -0.211 1.00 40.00 86 ARG A C 1
ATOM 737 O O . ARG A 1 86 ? 22.561 18.869 -0.804 1.00 40.00 86 ARG A O 1
ATOM 744 N N . ARG A 1 87 ? 20.372 18.363 -0.729 1.00 41.22 87 ARG A N 1
ATOM 745 C CA . ARG A 1 87 ? 20.084 18.852 -2.097 1.00 41.22 87 ARG A CA 1
ATOM 746 C C . ARG A 1 87 ? 18.971 19.886 -2.278 1.00 41.22 87 ARG A C 1
ATOM 748 O O . ARG A 1 87 ? 18.863 20.410 -3.380 1.00 41.22 87 ARG A O 1
ATOM 755 N N . SER A 1 88 ? 18.200 20.248 -1.259 1.00 36.91 88 SER A N 1
ATOM 756 C CA . SER A 1 88 ? 17.138 21.253 -1.417 1.00 36.91 88 SER A CA 1
ATOM 757 C C . SER A 1 88 ? 17.120 22.218 -0.237 1.00 36.91 88 SER A C 1
ATOM 759 O O . SER A 1 88 ? 16.738 21.849 0.875 1.00 36.91 88 SER A O 1
ATOM 761 N N . GLY A 1 89 ? 17.574 23.445 -0.493 1.00 34.81 89 GLY A N 1
ATOM 762 C CA . GLY A 1 89 ? 17.431 24.570 0.422 1.00 34.81 89 GLY A CA 1
ATOM 763 C C . GLY A 1 89 ? 15.959 24.925 0.633 1.00 34.81 89 GLY A C 1
ATOM 764 O O . GLY A 1 89 ? 15.166 24.887 -0.302 1.00 34.81 89 GLY A O 1
ATOM 765 N N . ASP A 1 90 ? 15.634 25.223 1.887 1.00 39.34 90 ASP A N 1
ATOM 766 C CA . ASP A 1 90 ? 14.478 25.983 2.362 1.00 39.34 90 ASP A CA 1
ATOM 767 C C . ASP A 1 90 ? 13.108 25.713 1.718 1.00 39.34 90 ASP A C 1
ATOM 769 O O . ASP A 1 90 ? 12.593 26.478 0.907 1.00 39.34 90 ASP A O 1
ATOM 773 N N . ALA A 1 91 ? 12.425 24.692 2.242 1.00 33.84 91 ALA A N 1
ATOM 774 C CA . ALA A 1 91 ? 10.972 24.710 2.365 1.00 33.84 91 ALA A CA 1
ATOM 775 C C . ALA A 1 91 ? 10.575 24.201 3.757 1.00 33.84 91 ALA A C 1
ATOM 777 O O . ALA A 1 91 ? 11.096 23.203 4.261 1.00 33.84 91 ALA A O 1
ATOM 778 N N . ALA A 1 92 ? 9.691 24.956 4.407 1.00 37.28 92 ALA A N 1
ATOM 779 C CA . ALA A 1 92 ? 9.250 24.789 5.782 1.00 37.28 92 ALA A CA 1
ATOM 780 C C . ALA A 1 92 ? 8.922 23.333 6.151 1.00 37.28 92 ALA A C 1
ATOM 782 O O . ALA A 1 92 ? 8.361 22.572 5.367 1.00 37.28 92 ALA A O 1
ATOM 783 N N . SER A 1 93 ? 9.246 22.978 7.396 1.00 40.84 93 SER A N 1
ATOM 784 C CA . SER A 1 93 ? 8.989 21.675 8.016 1.00 40.84 93 SER A CA 1
ATOM 785 C C . SER A 1 93 ? 7.488 21.378 8.162 1.00 40.84 93 SER A C 1
ATOM 787 O O . SER A 1 93 ? 6.938 21.365 9.262 1.00 40.84 93 SER A O 1
ATOM 789 N N . ASN A 1 94 ? 6.804 21.132 7.049 1.00 43.19 94 ASN A N 1
ATOM 790 C CA . ASN A 1 94 ? 5.412 20.720 7.049 1.00 43.19 94 ASN A CA 1
ATOM 791 C C . ASN A 1 94 ? 5.361 19.265 7.532 1.00 43.19 94 ASN A C 1
ATOM 793 O O . ASN A 1 94 ? 5.688 18.331 6.803 1.00 43.19 94 ASN A O 1
ATOM 797 N N . LYS A 1 95 ? 5.054 19.074 8.818 1.00 55.81 95 LYS A N 1
ATOM 798 C CA . LYS A 1 95 ? 4.945 17.746 9.427 1.00 55.81 95 LYS A CA 1
ATOM 799 C C . LYS A 1 95 ? 3.785 17.007 8.765 1.00 55.81 95 LYS A C 1
ATOM 801 O O . LYS A 1 95 ? 2.631 17.313 9.049 1.00 55.81 95 LYS A O 1
ATOM 806 N N . MET A 1 96 ? 4.105 16.050 7.897 1.00 56.88 96 MET A N 1
ATOM 807 C CA . MET A 1 96 ? 3.114 15.159 7.299 1.00 56.88 96 MET A CA 1
ATOM 808 C C . MET A 1 96 ? 2.290 14.499 8.421 1.00 56.88 96 MET A C 1
ATOM 810 O O . MET A 1 96 ? 2.885 13.916 9.337 1.00 56.88 96 MET A O 1
ATOM 814 N N . PRO A 1 97 ? 0.950 14.593 8.400 1.00 65.62 97 PRO A N 1
ATOM 815 C CA . PRO A 1 97 ? 0.124 13.916 9.387 1.00 65.62 97 PRO A CA 1
ATOM 816 C C . PRO A 1 97 ? 0.262 12.401 9.215 1.00 65.62 97 PRO A C 1
ATOM 818 O O . PRO A 1 97 ? 0.154 11.872 8.111 1.00 65.62 97 PRO A O 1
ATOM 821 N N . ILE A 1 98 ? 0.505 11.691 10.316 1.00 75.44 98 ILE A N 1
ATOM 822 C CA . ILE A 1 98 ? 0.481 10.226 10.327 1.00 75.44 98 ILE A CA 1
ATOM 823 C C . ILE A 1 98 ? -0.956 9.807 10.624 1.00 75.44 98 ILE A C 1
ATOM 825 O O . ILE A 1 98 ? -1.502 10.194 11.659 1.00 75.44 98 ILE A O 1
ATOM 829 N N . VAL A 1 99 ? -1.548 9.029 9.724 1.00 78.31 99 VAL A N 1
ATOM 830 C CA . VAL A 1 99 ? -2.911 8.500 9.839 1.00 78.31 99 VAL A CA 1
ATOM 831 C C . VAL A 1 99 ? -2.831 7.023 10.228 1.00 78.31 99 VAL A C 1
ATOM 833 O O . VAL A 1 99 ? -1.927 6.316 9.793 1.00 78.31 99 VAL A O 1
ATOM 836 N N . LEU A 1 100 ? -3.752 6.572 11.072 1.00 81.00 100 LEU A N 1
ATOM 837 C CA . LEU A 1 100 ? -3.969 5.171 11.411 1.00 81.00 100 LEU A CA 1
ATOM 838 C C . LEU A 1 100 ? -5.438 4.853 11.160 1.00 81.00 100 LEU A C 1
ATOM 840 O O . LEU A 1 100 ? -6.311 5.518 11.716 1.00 81.00 100 LEU A O 1
ATOM 844 N N . SER A 1 101 ? -5.692 3.826 10.361 1.00 82.62 101 SER A N 1
ATOM 845 C CA . SER A 1 101 ? -7.034 3.314 10.103 1.00 82.62 101 SER A CA 1
ATOM 846 C C . SER A 1 101 ? -7.142 1.910 10.684 1.00 82.62 101 SER A C 1
ATOM 848 O O . SER A 1 101 ? -6.295 1.066 10.405 1.00 82.62 101 SER A O 1
ATOM 850 N N . VAL A 1 102 ? -8.159 1.675 11.508 1.00 84.81 102 VAL A N 1
ATOM 851 C CA . VAL A 1 102 ? -8.409 0.398 12.187 1.00 84.81 102 VAL A CA 1
ATOM 852 C C . VAL A 1 102 ? -9.868 0.028 11.990 1.00 84.81 102 VAL A C 1
ATOM 854 O O . VAL A 1 102 ? -10.734 0.879 12.163 1.00 84.81 102 VAL A O 1
ATOM 857 N N . GLY A 1 103 ? -10.136 -1.225 11.645 1.00 84.75 103 GLY A N 1
ATOM 858 C CA . GLY A 1 103 ? -11.493 -1.733 11.499 1.00 84.75 103 GLY A CA 1
ATOM 859 C C . GLY A 1 103 ? -11.520 -3.165 10.998 1.00 84.75 103 GLY A C 1
ATOM 860 O O . GLY A 1 103 ? -10.468 -3.751 10.727 1.00 84.75 103 GLY A O 1
ATOM 861 N N . THR A 1 104 ? -12.718 -3.712 10.843 1.00 82.62 104 THR A N 1
ATOM 862 C CA . THR A 1 104 ? -12.944 -5.014 10.215 1.00 82.62 104 THR A CA 1
ATOM 863 C C . THR A 1 104 ? -13.661 -4.879 8.874 1.00 82.62 104 THR A C 1
ATOM 865 O O . THR A 1 104 ? -14.340 -3.895 8.579 1.00 82.62 104 THR A O 1
ATOM 868 N N . PHE A 1 105 ? -13.473 -5.888 8.026 1.00 78.12 105 PHE A N 1
ATOM 869 C CA . PHE A 1 105 ? -14.115 -5.991 6.723 1.00 78.12 105 PHE A CA 1
ATOM 870 C C . PHE A 1 105 ? -14.736 -7.380 6.574 1.00 78.12 105 PHE A C 1
ATOM 872 O O . PHE A 1 105 ? -14.113 -8.386 6.917 1.00 78.12 105 PHE A O 1
ATOM 879 N N . LYS A 1 106 ? -15.961 -7.451 6.043 1.00 83.50 106 LYS A N 1
ATOM 880 C CA . LYS A 1 106 ? -16.634 -8.724 5.762 1.00 83.50 106 LYS A CA 1
ATOM 881 C C . LYS A 1 106 ? -16.174 -9.258 4.406 1.00 83.50 106 LYS A C 1
ATOM 883 O O . LYS A 1 106 ? -16.522 -8.693 3.376 1.00 83.50 106 LYS A O 1
ATOM 888 N N . GLY A 1 107 ? -15.458 -10.376 4.400 1.00 83.06 107 GLY A N 1
ATOM 889 C CA . GLY A 1 107 ? -15.024 -11.035 3.168 1.00 83.06 107 GLY A CA 1
ATOM 890 C C . GLY A 1 107 ? -13.852 -11.978 3.400 1.00 83.06 107 GLY A C 1
ATOM 891 O O . GLY A 1 107 ? -13.442 -12.207 4.540 1.00 83.06 107 GLY A O 1
ATOM 892 N N . LYS A 1 108 ? -13.305 -12.531 2.314 1.00 83.69 108 LYS A N 1
ATOM 893 C CA . LYS A 1 108 ? -12.045 -13.275 2.373 1.00 83.69 108 LYS A CA 1
ATOM 894 C C . LYS A 1 108 ? -10.880 -12.299 2.263 1.00 83.69 108 LYS A C 1
ATOM 896 O O . LYS A 1 108 ? -10.940 -11.329 1.513 1.00 83.69 108 LYS A O 1
ATOM 901 N N . LEU A 1 109 ? -9.798 -12.594 2.981 1.00 80.69 109 LEU A N 1
ATOM 902 C CA . LEU A 1 109 ? -8.561 -11.813 2.892 1.00 80.69 109 LEU A CA 1
ATOM 903 C C . LEU A 1 109 ? -8.026 -11.763 1.452 1.00 80.69 109 LEU A C 1
ATOM 905 O O . LEU A 1 109 ? -7.537 -10.732 1.013 1.00 80.69 109 LEU A O 1
ATOM 909 N N . ASP A 1 110 ? -8.169 -12.861 0.715 1.00 84.31 110 ASP A N 1
ATOM 910 C CA . ASP A 1 110 ? -7.655 -13.004 -0.646 1.00 84.31 110 ASP A CA 1
ATOM 911 C C . ASP A 1 110 ? -8.415 -12.081 -1.611 1.00 84.31 110 ASP A C 1
ATOM 913 O O . ASP A 1 110 ? -7.794 -11.386 -2.409 1.00 84.31 110 ASP A O 1
ATOM 917 N N . ASP A 1 111 ? -9.745 -11.994 -1.469 1.00 84.75 111 ASP A N 1
ATOM 918 C CA . ASP A 1 111 ? -10.594 -11.085 -2.253 1.00 84.75 111 ASP A CA 1
ATOM 919 C C . ASP A 1 111 ? -10.189 -9.620 -2.013 1.00 84.75 111 ASP A C 1
ATOM 921 O O . ASP A 1 111 ? -10.080 -8.823 -2.947 1.00 84.75 111 ASP A O 1
ATOM 925 N N . LEU A 1 112 ? -9.910 -9.272 -0.753 1.00 79.25 112 LEU A N 1
ATOM 926 C CA . LEU A 1 112 ? -9.454 -7.939 -0.361 1.00 79.25 112 LEU A CA 1
ATOM 927 C C . LEU A 1 112 ? -8.065 -7.620 -0.933 1.00 79.25 112 LEU A C 1
ATOM 929 O O . LEU A 1 112 ? -7.824 -6.505 -1.404 1.00 79.25 112 LEU A O 1
ATOM 933 N N . MET A 1 113 ? -7.165 -8.603 -0.939 1.00 83.12 113 MET A N 1
ATOM 934 C CA . MET A 1 113 ? -5.835 -8.455 -1.518 1.00 83.12 113 MET A CA 1
ATOM 935 C C . MET A 1 113 ? -5.898 -8.278 -3.034 1.00 83.12 113 MET A C 1
ATOM 937 O O . MET A 1 113 ? -5.309 -7.327 -3.542 1.00 83.12 113 MET A O 1
ATOM 941 N N . PHE A 1 114 ? -6.672 -9.092 -3.756 1.00 84.12 114 PHE A N 1
ATOM 942 C CA . PHE A 1 114 ? -6.864 -8.907 -5.199 1.00 84.12 114 PHE A CA 1
ATOM 943 C C . PHE A 1 114 ? -7.522 -7.569 -5.544 1.00 84.12 114 PHE A C 1
ATOM 945 O O . PHE A 1 114 ? -7.135 -6.946 -6.528 1.00 84.12 114 PHE A O 1
ATOM 952 N N . GLY A 1 115 ? -8.455 -7.087 -4.718 1.00 81.25 115 GLY A N 1
ATOM 953 C CA . GLY A 1 115 ? -9.050 -5.759 -4.890 1.00 81.25 115 GLY A CA 1
ATOM 954 C C . GLY A 1 115 ? -8.077 -4.601 -4.633 1.00 81.25 115 GLY A C 1
ATOM 955 O O . GLY A 1 115 ? -8.292 -3.497 -5.139 1.00 81.25 115 GLY A O 1
ATOM 956 N N . THR A 1 116 ? -7.013 -4.845 -3.862 1.00 79.38 116 THR A N 1
ATOM 957 C CA . THR A 1 116 ? -5.995 -3.844 -3.513 1.00 79.38 116 THR A CA 1
ATOM 958 C C . THR A 1 116 ? -4.842 -3.822 -4.512 1.00 79.38 116 THR A C 1
ATOM 960 O O . THR A 1 116 ? -4.356 -2.733 -4.830 1.00 79.38 116 THR A O 1
ATOM 963 N N . LEU A 1 117 ? -4.421 -4.994 -5.001 1.00 83.75 117 LEU A N 1
ATOM 964 C CA . LEU A 1 117 ? -3.308 -5.163 -5.932 1.00 83.75 117 LEU A CA 1
ATOM 965 C C . LEU A 1 117 ? -3.520 -4.372 -7.228 1.00 83.75 117 LEU A C 1
ATOM 967 O O . LEU A 1 117 ? -4.525 -4.506 -7.916 1.00 83.75 117 LEU A O 1
ATOM 971 N N . ASN A 1 118 ? -2.512 -3.596 -7.608 1.00 84.75 118 ASN A N 1
ATOM 972 C CA . ASN A 1 118 ? -2.542 -2.737 -8.791 1.00 84.75 118 ASN A CA 1
ATOM 973 C C . ASN A 1 118 ? -1.168 -2.660 -9.466 1.00 84.75 118 ASN A C 1
ATOM 975 O O . ASN A 1 118 ? -0.686 -1.581 -9.791 1.00 84.75 118 ASN A O 1
ATOM 979 N N . HIS A 1 119 ? -0.499 -3.801 -9.625 1.00 84.69 1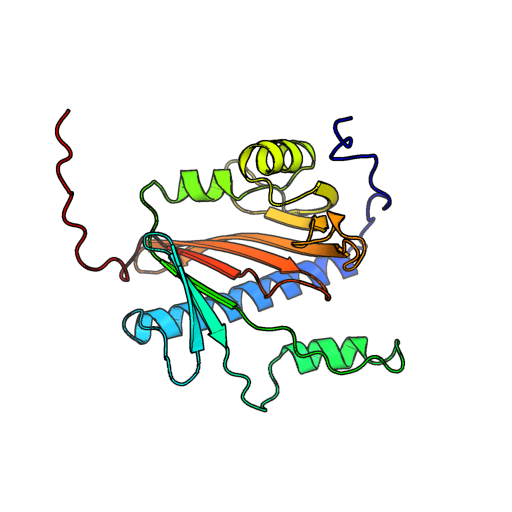19 HIS A N 1
ATOM 980 C CA . HIS A 1 119 ? 0.917 -3.901 -10.007 1.00 84.69 119 HIS A CA 1
ATOM 981 C C . HIS A 1 119 ? 1.221 -3.660 -11.501 1.00 84.69 119 HIS A C 1
ATOM 983 O O . HIS A 1 119 ? 2.387 -3.609 -11.883 1.00 84.69 119 HIS A O 1
ATOM 989 N N . THR A 1 120 ? 0.200 -3.494 -12.347 1.00 86.88 120 THR A N 1
ATOM 990 C CA . THR A 1 120 ? 0.341 -3.101 -13.760 1.00 86.88 120 THR A CA 1
ATOM 991 C C . THR A 1 120 ? -0.546 -1.904 -14.076 1.00 86.88 120 THR A C 1
ATOM 993 O O . THR A 1 120 ? -1.519 -1.637 -13.367 1.00 86.88 120 THR A O 1
ATOM 996 N N . LYS A 1 121 ? -0.244 -1.200 -15.173 1.00 83.94 121 LYS A N 1
ATOM 997 C CA . LYS A 1 121 ? -1.046 -0.062 -15.638 1.00 83.94 121 LYS A CA 1
ATOM 998 C C . LYS A 1 121 ? -2.510 -0.449 -15.885 1.00 83.94 121 LYS A C 1
ATOM 1000 O O . LYS A 1 121 ? -3.405 0.236 -15.400 1.00 83.94 121 LYS A O 1
ATOM 1005 N N . ASP A 1 122 ? -2.756 -1.569 -16.558 1.00 87.12 122 ASP A N 1
ATOM 1006 C CA . ASP A 1 122 ? -4.121 -2.016 -16.862 1.00 87.12 122 ASP A CA 1
ATOM 1007 C C . ASP A 1 122 ? -4.915 -2.317 -15.586 1.00 87.12 122 ASP A C 1
ATOM 1009 O O . ASP A 1 122 ? -6.064 -1.896 -15.449 1.00 87.12 122 ASP A O 1
ATOM 1013 N N . ILE A 1 123 ? -4.287 -2.965 -14.598 1.00 87.06 123 ILE A N 1
ATOM 1014 C CA . ILE A 1 123 ? -4.937 -3.242 -13.312 1.00 87.06 123 ILE A CA 1
ATOM 1015 C C . ILE A 1 123 ? -5.163 -1.940 -12.528 1.00 87.06 123 ILE A C 1
ATOM 1017 O O . ILE A 1 123 ? -6.219 -1.779 -11.922 1.00 87.06 123 ILE A O 1
ATOM 1021 N N . MET A 1 124 ? -4.236 -0.972 -12.572 1.00 84.00 124 MET A N 1
ATOM 1022 C CA . MET A 1 124 ? -4.459 0.363 -11.991 1.00 84.00 124 MET A CA 1
ATOM 1023 C C . MET A 1 124 ? -5.675 1.060 -12.614 1.00 84.00 124 MET A C 1
ATOM 1025 O O . MET A 1 124 ? -6.482 1.636 -11.883 1.00 84.00 124 MET A O 1
ATOM 1029 N N . HIS A 1 125 ? -5.836 0.985 -13.939 1.00 83.94 125 HIS A N 1
ATOM 1030 C CA . HIS A 1 125 ? -6.995 1.558 -14.626 1.00 83.94 125 HIS A CA 1
ATOM 1031 C C . HIS A 1 125 ? -8.286 0.893 -14.152 1.00 83.94 125 HIS A C 1
ATOM 1033 O O . HIS A 1 125 ? -9.234 1.586 -13.778 1.00 83.94 125 HIS A O 1
ATOM 1039 N N . VAL A 1 126 ? -8.310 -0.441 -14.109 1.00 87.00 126 VAL A N 1
ATOM 1040 C CA . VAL A 1 126 ? -9.466 -1.197 -13.616 1.00 87.00 126 VAL A CA 1
ATOM 1041 C C . VAL A 1 126 ? -9.781 -0.799 -12.171 1.00 87.00 126 VAL A C 1
ATOM 1043 O O . VAL A 1 126 ? -10.912 -0.390 -11.914 1.00 87.00 126 VAL A O 1
ATOM 1046 N N . LYS A 1 127 ? -8.789 -0.784 -11.267 1.00 84.19 127 LYS A N 1
ATOM 1047 C CA . LYS A 1 127 ? -8.940 -0.352 -9.864 1.00 84.19 127 LYS A CA 1
ATOM 1048 C C . LYS A 1 127 ? -9.561 1.037 -9.745 1.00 84.19 127 LYS A C 1
ATOM 1050 O O . LYS A 1 127 ? -10.585 1.223 -9.088 1.00 84.19 127 LYS A O 1
ATOM 1055 N N . SER A 1 128 ? -8.992 2.009 -10.447 1.00 80.81 128 SER A N 1
ATOM 1056 C CA . SER A 1 128 ? -9.457 3.396 -10.390 1.00 80.81 128 SER A CA 1
ATOM 1057 C C . SER A 1 128 ? -10.887 3.587 -10.908 1.00 80.81 128 SER A C 1
ATOM 1059 O O . SER A 1 128 ? -11.572 4.517 -10.482 1.00 80.81 128 SER A O 1
ATOM 1061 N N . SER A 1 129 ? -11.361 2.715 -11.808 1.00 82.81 129 SER A N 1
ATOM 1062 C CA . SER A 1 129 ? -12.698 2.827 -12.397 1.00 82.81 129 SER A CA 1
ATOM 1063 C C . SER A 1 129 ? -13.816 2.580 -11.381 1.00 82.81 129 SER A C 1
ATOM 1065 O O . SER A 1 129 ? -14.879 3.188 -11.506 1.00 82.81 129 SER A O 1
ATOM 1067 N N . TYR A 1 130 ? -13.566 1.751 -10.358 1.00 80.94 130 TYR A N 1
ATOM 1068 C CA . TYR A 1 130 ? -14.538 1.440 -9.307 1.00 80.94 130 TYR A CA 1
ATOM 1069 C C . TYR A 1 130 ? -14.198 2.054 -7.939 1.00 80.94 130 TYR A C 1
ATOM 1071 O O . TYR A 1 130 ? -15.119 2.297 -7.162 1.00 80.94 130 TYR A O 1
ATOM 1079 N N . VAL A 1 131 ? -12.922 2.333 -7.629 1.00 78.94 131 VAL A N 1
ATOM 1080 C CA . VAL A 1 131 ? -12.534 3.014 -6.372 1.00 78.94 131 VAL A CA 1
ATOM 1081 C C . VAL A 1 131 ? -12.605 4.536 -6.509 1.00 78.94 131 VAL A C 1
ATOM 1083 O O . VAL A 1 131 ? -13.057 5.219 -5.591 1.00 78.94 131 VAL A O 1
ATOM 1086 N N . GLY A 1 132 ? -12.171 5.079 -7.651 1.00 73.94 132 GLY A N 1
ATOM 1087 C CA . GLY A 1 132 ? -12.072 6.523 -7.871 1.00 73.94 132 GLY A CA 1
ATOM 1088 C C . GLY A 1 132 ? -10.983 7.216 -7.041 1.00 73.94 132 GLY A C 1
ATOM 1089 O O . GLY A 1 132 ? -11.122 8.398 -6.739 1.00 73.94 132 GLY A O 1
ATOM 1090 N N . ASP A 1 133 ? -9.930 6.492 -6.655 1.00 71.31 133 ASP A N 1
ATOM 1091 C CA . ASP A 1 133 ? -8.798 6.959 -5.840 1.00 71.31 133 ASP A CA 1
ATOM 1092 C C . ASP A 1 133 ? -7.714 7.703 -6.641 1.00 71.31 133 ASP A C 1
ATOM 1094 O O . ASP A 1 133 ? -7.087 8.626 -6.116 1.00 71.31 133 ASP A O 1
ATOM 1098 N N . TYR A 1 134 ? -7.528 7.357 -7.917 1.00 74.38 134 TYR A N 1
ATOM 1099 C CA . TYR A 1 134 ? -6.553 7.992 -8.812 1.00 74.38 134 TYR A CA 1
ATOM 1100 C C . TYR A 1 134 ? -7.225 8.623 -10.034 1.00 74.38 134 TYR A C 1
ATOM 1102 O O . TYR A 1 134 ? -8.175 8.075 -10.598 1.00 74.38 134 TYR A O 1
ATOM 1110 N N . ASN A 1 135 ? -6.696 9.760 -10.492 1.00 75.44 135 ASN A N 1
ATOM 1111 C CA . ASN A 1 135 ? -7.096 10.352 -11.774 1.00 75.44 135 ASN A CA 1
ATOM 1112 C C . ASN A 1 135 ? -6.180 9.912 -12.930 1.00 75.44 135 ASN A C 1
ATOM 1114 O O . ASN A 1 135 ? -6.621 9.841 -14.078 1.00 75.44 135 ASN A O 1
ATOM 1118 N N . ASP A 1 136 ? -4.908 9.658 -12.627 1.00 80.94 136 ASP A N 1
ATOM 1119 C CA . ASP A 1 136 ? -3.901 9.184 -13.576 1.00 80.94 136 ASP A CA 1
ATOM 1120 C C . ASP A 1 136 ? -2.802 8.419 -12.823 1.00 80.94 136 ASP A C 1
ATOM 1122 O O . ASP A 1 136 ? -2.645 8.585 -11.609 1.00 80.94 136 ASP A O 1
ATOM 1126 N N . GLY A 1 137 ? -2.043 7.591 -13.532 1.00 84.69 137 GLY A N 1
ATOM 1127 C CA . GLY A 1 137 ? -0.906 6.878 -12.982 1.00 84.69 137 GLY A CA 1
ATOM 1128 C C . GLY A 1 137 ? -0.233 5.930 -13.967 1.00 84.69 137 GLY A C 1
ATOM 1129 O O . GLY A 1 137 ? -0.786 5.539 -14.996 1.00 84.69 137 GLY A O 1
ATOM 1130 N N . ALA A 1 138 ? 0.991 5.546 -13.626 1.00 87.88 138 ALA A N 1
ATOM 1131 C CA . ALA A 1 138 ? 1.799 4.605 -14.380 1.00 87.88 138 ALA A CA 1
ATOM 1132 C C . ALA A 1 138 ? 2.737 3.831 -13.454 1.00 87.88 138 ALA A C 1
ATOM 1134 O O . ALA A 1 138 ? 3.267 4.371 -12.484 1.00 87.88 138 ALA A O 1
ATOM 1135 N N . VAL A 1 139 ? 2.990 2.568 -13.792 1.00 90.00 139 VAL A N 1
ATOM 1136 C CA . VAL A 1 139 ? 4.066 1.786 -13.177 1.00 90.00 139 VAL A CA 1
ATOM 1137 C C . VAL A 1 139 ? 5.361 2.145 -13.897 1.00 90.00 139 VAL A C 1
ATOM 1139 O O . VAL A 1 139 ? 5.472 1.925 -15.098 1.00 90.00 139 VAL A O 1
ATOM 1142 N N . LEU A 1 140 ? 6.317 2.728 -13.175 1.00 91.12 140 LEU A N 1
ATOM 1143 C CA . LEU A 1 140 ? 7.590 3.201 -13.724 1.00 91.12 140 LEU A CA 1
ATOM 1144 C C . LEU A 1 140 ? 8.652 2.101 -13.741 1.00 91.12 140 LEU A C 1
ATOM 1146 O O . LEU A 1 140 ? 9.471 2.054 -14.653 1.00 91.12 140 LEU A O 1
ATOM 1150 N N . ALA A 1 141 ? 8.658 1.232 -12.729 1.00 91.88 141 ALA A N 1
ATOM 1151 C CA . ALA A 1 141 ? 9.535 0.068 -12.666 1.00 91.88 141 ALA A CA 1
ATOM 1152 C C . ALA A 1 141 ? 8.903 -1.052 -11.839 1.00 91.88 141 ALA A C 1
ATOM 1154 O O . ALA A 1 141 ? 8.259 -0.794 -10.823 1.00 91.88 141 ALA A O 1
ATOM 1155 N N . THR A 1 142 ? 9.176 -2.297 -12.220 1.00 93.56 142 THR A N 1
ATOM 1156 C CA . THR A 1 142 ? 8.757 -3.486 -11.469 1.00 93.56 142 THR A CA 1
ATOM 1157 C C . THR A 1 142 ? 9.987 -4.227 -10.961 1.00 93.56 142 THR A C 1
ATOM 1159 O O . THR A 1 142 ? 10.852 -4.646 -11.733 1.00 93.56 142 THR A O 1
ATOM 1162 N N . LEU A 1 143 ? 10.092 -4.356 -9.640 1.00 93.25 143 LEU A N 1
ATOM 1163 C CA . LEU A 1 143 ? 11.177 -5.060 -8.963 1.00 93.25 143 LEU A CA 1
ATOM 1164 C C . LEU A 1 143 ? 10.795 -6.504 -8.639 1.00 93.25 143 LEU A C 1
ATOM 1166 O O . LEU A 1 143 ? 11.654 -7.374 -8.761 1.00 93.25 143 LEU A O 1
ATOM 1170 N N . ALA A 1 144 ? 9.533 -6.743 -8.278 1.00 92.94 144 ALA A N 1
ATOM 1171 C CA . ALA A 1 144 ? 8.953 -8.067 -8.092 1.00 92.94 144 ALA A CA 1
ATOM 1172 C C . ALA A 1 144 ? 7.531 -8.091 -8.665 1.00 92.94 144 ALA A C 1
ATOM 1174 O O . ALA A 1 144 ? 6.751 -7.166 -8.426 1.00 92.94 144 ALA A O 1
ATOM 1175 N N . THR A 1 145 ? 7.216 -9.147 -9.411 1.00 92.38 145 THR A N 1
ATOM 1176 C CA . THR A 1 145 ? 5.900 -9.385 -10.015 1.00 92.38 145 THR A CA 1
ATOM 1177 C C . THR A 1 145 ? 5.250 -10.578 -9.318 1.00 92.38 145 THR A C 1
ATOM 1179 O O . THR A 1 145 ? 5.974 -11.529 -9.012 1.00 92.38 145 THR A O 1
ATOM 1182 N N . PRO A 1 146 ? 3.921 -10.572 -9.122 1.00 92.12 146 PRO A N 1
ATOM 1183 C CA . PRO A 1 146 ? 3.203 -11.742 -8.632 1.00 92.12 146 PRO A CA 1
ATOM 1184 C C . PRO A 1 146 ? 3.478 -13.006 -9.452 1.00 92.12 146 PRO A C 1
ATOM 1186 O O . PRO A 1 146 ? 3.565 -12.945 -10.682 1.00 92.12 146 PRO A O 1
ATOM 1189 N N . THR A 1 147 ? 3.566 -14.152 -8.777 1.00 92.06 147 THR A N 1
ATOM 1190 C CA . THR A 1 147 ? 3.692 -15.479 -9.407 1.00 92.06 147 THR A CA 1
ATOM 1191 C C . THR A 1 147 ? 2.541 -16.392 -8.992 1.00 92.06 147 THR A C 1
ATOM 1193 O O . THR A 1 147 ? 1.715 -16.023 -8.162 1.00 92.06 147 THR A O 1
ATOM 1196 N N . THR A 1 148 ? 2.459 -17.595 -9.563 1.00 90.44 148 THR A N 1
ATOM 1197 C CA . THR A 1 148 ? 1.447 -18.586 -9.162 1.00 90.44 148 THR A CA 1
ATOM 1198 C C . THR A 1 148 ? 1.632 -19.019 -7.704 1.00 90.44 148 THR A C 1
ATOM 1200 O O . THR A 1 148 ? 0.655 -19.251 -6.996 1.00 90.44 148 THR A O 1
ATOM 1203 N N . GLU A 1 149 ? 2.881 -19.107 -7.250 1.00 90.56 149 GLU A N 1
ATOM 1204 C CA . GLU A 1 149 ? 3.265 -19.498 -5.892 1.00 90.56 149 GLU A CA 1
ATOM 1205 C C . GLU A 1 149 ? 3.104 -18.339 -4.901 1.00 90.56 149 GLU A C 1
ATOM 1207 O O . GLU A 1 149 ? 2.650 -18.544 -3.777 1.00 90.56 149 GLU A O 1
ATOM 1212 N N . GLU A 1 150 ? 3.431 -17.115 -5.326 1.00 89.50 150 GLU A N 1
ATOM 1213 C CA . GLU A 1 150 ? 3.315 -15.897 -4.524 1.00 89.50 150 GLU A CA 1
ATOM 1214 C C . GLU A 1 150 ? 2.413 -14.856 -5.223 1.00 89.50 150 GLU A C 1
ATOM 1216 O O . GLU A 1 150 ? 2.884 -13.804 -5.673 1.00 89.50 150 GLU A O 1
ATOM 1221 N N . PRO A 1 151 ? 1.088 -15.094 -5.297 1.00 89.50 151 PRO A N 1
ATOM 1222 C CA . PRO A 1 151 ? 0.160 -14.291 -6.109 1.00 89.50 151 PRO A CA 1
ATOM 1223 C C . PRO A 1 151 ? -0.055 -12.862 -5.605 1.00 89.50 151 PRO A C 1
ATOM 1225 O O . PRO A 1 151 ? -0.641 -12.033 -6.300 1.00 89.50 151 PRO A O 1
ATOM 1228 N N . PHE A 1 152 ? 0.428 -12.559 -4.402 1.00 87.81 152 PHE A N 1
ATOM 1229 C CA . PHE A 1 152 ? 0.311 -11.239 -3.791 1.00 87.81 152 PHE A CA 1
ATOM 1230 C C . PHE A 1 152 ? 1.654 -10.537 -3.613 1.00 87.81 152 PHE A C 1
ATOM 1232 O O . PHE A 1 152 ? 1.673 -9.393 -3.165 1.00 87.81 152 PHE A O 1
ATOM 1239 N N . ARG A 1 153 ? 2.771 -11.190 -3.966 1.00 91.00 153 ARG A N 1
ATOM 1240 C CA . ARG A 1 153 ? 4.101 -10.588 -3.886 1.00 91.00 153 ARG A CA 1
ATOM 1241 C C . ARG A 1 153 ? 4.280 -9.600 -5.030 1.00 91.00 153 ARG A C 1
ATOM 1243 O O . ARG A 1 153 ? 4.386 -9.984 -6.187 1.00 91.00 153 ARG A O 1
ATOM 1250 N N . SER A 1 154 ? 4.342 -8.316 -4.709 1.00 91.50 154 SER A N 1
ATOM 1251 C CA . SER A 1 154 ? 4.578 -7.256 -5.690 1.00 91.50 154 SER A CA 1
ATOM 1252 C C . SER A 1 154 ? 5.491 -6.197 -5.096 1.00 91.50 154 SER A C 1
ATOM 1254 O O . SER A 1 154 ? 5.306 -5.814 -3.946 1.00 91.50 154 SER A O 1
ATOM 1256 N N . LEU A 1 155 ? 6.436 -5.694 -5.889 1.00 92.38 155 LEU A N 1
ATOM 1257 C CA . LEU A 1 155 ? 7.254 -4.530 -5.550 1.00 92.38 155 LEU A CA 1
ATOM 1258 C C . LEU A 1 155 ? 7.423 -3.666 -6.796 1.00 92.38 155 LEU A C 1
ATOM 1260 O O . LEU A 1 155 ? 8.038 -4.087 -7.777 1.00 92.38 155 LEU A O 1
ATOM 1264 N N . THR A 1 156 ? 6.880 -2.456 -6.762 1.00 91.75 156 THR A N 1
ATOM 1265 C CA . THR A 1 156 ? 6.791 -1.576 -7.934 1.00 91.75 156 THR A CA 1
ATOM 1266 C C . THR A 1 156 ? 7.085 -0.132 -7.562 1.00 91.75 156 THR A C 1
ATOM 1268 O O . THR A 1 156 ? 6.700 0.326 -6.493 1.00 91.75 156 THR A O 1
ATOM 1271 N N . VAL A 1 157 ? 7.743 0.598 -8.457 1.00 90.38 157 VAL A N 1
ATOM 1272 C CA . VAL A 1 157 ? 7.826 2.057 -8.401 1.00 90.38 157 VAL A CA 1
ATOM 1273 C C . VAL A 1 157 ? 6.728 2.603 -9.296 1.00 90.38 157 VAL A C 1
ATOM 1275 O O . VAL A 1 157 ? 6.682 2.248 -10.475 1.00 90.38 157 VAL A O 1
ATOM 1278 N N . LYS A 1 158 ? 5.850 3.456 -8.773 1.00 87.81 158 LYS A N 1
ATOM 1279 C CA . LYS A 1 158 ? 4.746 4.027 -9.552 1.00 87.81 158 LYS A CA 1
ATOM 1280 C C . LYS A 1 158 ? 4.705 5.529 -9.436 1.00 87.81 158 LYS A C 1
ATOM 1282 O O . LYS A 1 158 ? 5.133 6.099 -8.441 1.00 87.81 158 LYS A O 1
ATOM 1287 N N . TRP A 1 159 ? 4.140 6.144 -10.457 1.00 87.75 159 TRP A N 1
ATOM 1288 C CA . TRP A 1 159 ? 3.646 7.501 -10.396 1.00 87.75 159 TRP A CA 1
ATOM 1289 C C . TRP A 1 159 ? 2.120 7.482 -10.395 1.00 87.75 159 TRP A C 1
ATOM 1291 O O . TRP A 1 159 ? 1.515 6.668 -11.093 1.00 87.75 159 TRP A O 1
ATOM 1301 N N . PHE A 1 160 ? 1.492 8.377 -9.642 1.00 83.44 160 PHE A N 1
ATOM 1302 C CA . PHE A 1 160 ? 0.054 8.604 -9.736 1.00 83.44 160 PHE A CA 1
ATOM 1303 C C . PHE A 1 160 ? -0.319 10.031 -9.342 1.00 83.44 160 PHE A C 1
ATOM 1305 O O . PHE A 1 160 ? 0.419 10.723 -8.640 1.00 83.44 160 PHE A O 1
ATOM 1312 N N . GLN A 1 161 ? -1.496 10.461 -9.791 1.00 79.88 161 GLN A N 1
ATOM 1313 C CA . GLN A 1 161 ? -2.073 11.760 -9.477 1.00 79.88 161 GLN A CA 1
ATOM 1314 C C . GLN A 1 161 ? -3.386 11.584 -8.711 1.00 79.88 161 GLN A C 1
ATOM 1316 O O . GLN A 1 161 ? -4.319 10.936 -9.199 1.00 79.88 161 GLN A O 1
ATOM 1321 N N . ILE A 1 162 ? -3.475 12.225 -7.545 1.00 74.44 162 ILE A N 1
ATOM 1322 C CA . ILE A 1 162 ? -4.700 12.281 -6.739 1.00 74.44 162 ILE A CA 1
ATOM 1323 C C . ILE A 1 162 ? -5.391 13.629 -6.9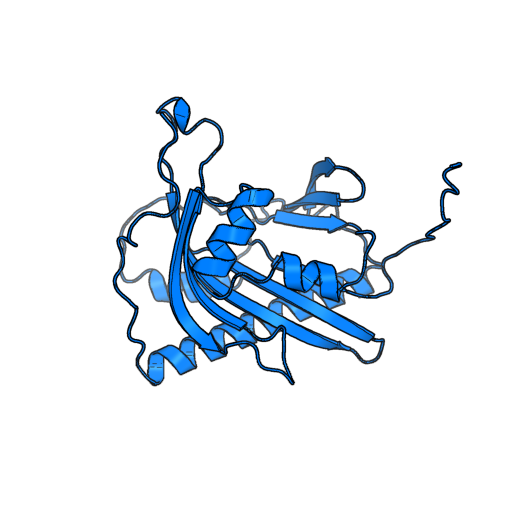72 1.00 74.44 162 ILE A C 1
ATOM 1325 O O . ILE A 1 162 ? -4.752 14.688 -6.951 1.00 74.44 162 ILE A O 1
ATOM 1329 N N . ASP A 1 163 ? -6.711 13.598 -7.166 1.00 65.31 163 ASP A N 1
ATOM 1330 C CA . ASP A 1 163 ? -7.541 14.801 -7.122 1.00 65.31 163 ASP A CA 1
ATOM 1331 C C . ASP A 1 163 ? -7.868 15.126 -5.659 1.00 65.31 163 ASP A C 1
ATOM 1333 O O . ASP A 1 163 ? -8.594 14.400 -4.978 1.00 65.31 163 ASP A O 1
ATOM 1337 N N . LEU A 1 164 ? -7.326 16.234 -5.159 1.00 63.94 164 LEU A N 1
ATOM 1338 C CA . LEU A 1 164 ? -7.638 16.694 -3.809 1.00 63.94 164 LEU A CA 1
ATOM 1339 C C . LEU A 1 164 ? -9.049 17.298 -3.764 1.00 63.94 164 LEU A C 1
ATOM 1341 O O . LEU A 1 164 ? -9.479 17.915 -4.744 1.00 63.94 164 LEU A O 1
ATOM 1345 N N . PRO A 1 165 ? -9.771 17.189 -2.631 1.00 57.12 165 PRO A N 1
ATOM 1346 C CA . PRO A 1 165 ? -11.018 17.919 -2.442 1.00 57.12 165 PRO A CA 1
ATOM 1347 C C . PRO A 1 165 ? -10.810 19.402 -2.772 1.00 57.12 165 PRO A C 1
ATOM 1349 O O . PRO A 1 165 ? -9.820 19.989 -2.340 1.00 57.12 165 PRO A O 1
ATOM 1352 N N . PHE A 1 166 ? -11.733 19.996 -3.533 1.00 52.50 166 PHE A N 1
ATOM 1353 C CA . PHE A 1 166 ? -11.653 21.372 -4.049 1.00 52.50 166 PHE A CA 1
ATOM 1354 C C . PHE A 1 166 ? -10.594 21.633 -5.138 1.00 52.50 166 PHE A C 1
ATOM 1356 O O . PHE A 1 166 ? -10.345 22.788 -5.467 1.00 52.50 166 PHE A O 1
ATOM 1363 N N . SER A 1 167 ? -10.016 20.613 -5.779 1.00 52.78 167 SER A N 1
ATOM 1364 C CA . SER A 1 167 ? -9.155 20.830 -6.957 1.00 52.78 167 SER A CA 1
ATOM 1365 C C . SER A 1 167 ? -9.871 21.563 -8.102 1.00 52.78 167 SER A C 1
ATOM 1367 O O . SER A 1 167 ? -9.267 22.360 -8.819 1.00 52.78 167 SER A O 1
ATOM 1369 N N . SER A 1 168 ? -11.188 21.369 -8.233 1.00 54.91 168 SER A N 1
ATOM 1370 C CA . SER A 1 168 ? -12.037 22.061 -9.209 1.00 54.91 168 SER A CA 1
ATOM 1371 C C . SER A 1 168 ? -12.253 23.549 -8.918 1.00 54.91 168 SER A C 1
ATOM 1373 O O . SER A 1 168 ? -12.691 24.272 -9.810 1.00 54.91 168 SER A O 1
ATOM 1375 N N . THR A 1 169 ? -11.951 24.029 -7.705 1.00 57.81 169 THR A N 1
ATOM 1376 C CA . THR A 1 169 ? -12.127 25.444 -7.333 1.00 57.81 169 THR A CA 1
ATOM 1377 C C . THR A 1 169 ? -10.914 26.306 -7.692 1.00 57.81 169 THR A C 1
ATOM 1379 O O . THR A 1 169 ? -10.947 27.516 -7.491 1.00 57.81 169 THR A O 1
ATOM 1382 N N . GLY A 1 170 ? -9.827 25.705 -8.199 1.00 56.69 170 GLY A N 1
ATOM 1383 C CA . GLY A 1 170 ? -8.586 26.400 -8.567 1.00 56.69 170 GLY A CA 1
ATOM 1384 C C . GLY A 1 170 ? -7.726 26.860 -7.381 1.00 56.69 170 GLY A C 1
ATOM 1385 O O . GLY A 1 170 ? -6.592 27.290 -7.582 1.00 56.69 170 GLY A O 1
ATOM 1386 N N . LEU A 1 171 ? -8.228 26.731 -6.148 1.00 52.75 171 LEU A N 1
ATOM 1387 C CA . LEU A 1 171 ? -7.516 27.074 -4.911 1.00 52.75 171 LEU A CA 1
ATOM 1388 C C . LEU A 1 171 ? -6.466 26.024 -4.522 1.00 52.75 171 LEU A C 1
ATOM 1390 O O . LEU A 1 171 ? -5.487 26.346 -3.851 1.00 52.75 171 LEU A O 1
ATOM 1394 N N . ILE A 1 172 ? -6.657 24.770 -4.943 1.00 57.06 172 ILE A N 1
ATOM 1395 C CA . ILE A 1 172 ? -5.774 23.644 -4.630 1.00 57.06 172 ILE A CA 1
ATOM 1396 C C . ILE A 1 172 ? -5.323 23.005 -5.942 1.00 57.06 172 ILE A C 1
ATOM 1398 O O . ILE A 1 172 ? -6.142 22.582 -6.753 1.00 57.06 172 ILE A O 1
ATOM 1402 N N . ARG A 1 173 ? -4.006 22.935 -6.159 1.00 58.34 173 ARG A N 1
ATOM 1403 C CA . ARG A 1 173 ? -3.436 22.228 -7.312 1.00 58.34 173 ARG A CA 1
ATOM 1404 C C . ARG A 1 173 ? -3.389 20.729 -7.029 1.00 58.34 173 ARG A C 1
ATOM 1406 O O . ARG A 1 173 ? -3.005 20.326 -5.929 1.00 58.34 173 ARG A O 1
ATOM 1413 N N . ASN A 1 174 ? -3.737 19.934 -8.038 1.00 63.81 174 ASN A N 1
ATOM 1414 C CA . ASN A 1 174 ? -3.499 18.494 -8.029 1.00 63.81 174 ASN A CA 1
ATOM 1415 C C . ASN A 1 174 ? -2.022 18.203 -7.770 1.00 63.81 174 ASN A C 1
ATOM 1417 O O . ASN A 1 174 ? -1.158 18.979 -8.186 1.00 63.81 174 ASN A O 1
ATOM 1421 N N . ARG A 1 175 ? -1.755 17.093 -7.081 1.00 69.56 175 ARG A N 1
ATOM 1422 C CA . ARG A 1 175 ? -0.395 16.646 -6.795 1.00 69.56 175 ARG A CA 1
ATOM 1423 C C . ARG A 1 175 ? -0.146 15.281 -7.406 1.00 69.56 175 ARG A C 1
ATOM 1425 O O . ARG A 1 175 ? -1.004 14.398 -7.370 1.00 69.56 175 ARG A O 1
ATOM 1432 N N . ASP A 1 176 ? 1.026 15.179 -7.995 1.00 74.88 176 ASP A N 1
ATOM 1433 C CA . ASP A 1 176 ? 1.671 13.977 -8.465 1.00 74.88 176 ASP A CA 1
ATOM 1434 C C . ASP A 1 176 ? 2.565 13.386 -7.375 1.00 74.88 176 ASP A C 1
ATOM 1436 O O . ASP A 1 176 ? 3.185 14.100 -6.586 1.00 74.88 176 ASP A O 1
ATOM 1440 N N . PHE A 1 177 ? 2.626 12.060 -7.349 1.00 77.44 177 PHE A N 1
ATOM 1441 C CA . PHE A 1 177 ? 3.392 11.293 -6.378 1.00 77.44 177 PHE A CA 1
ATOM 1442 C C . PHE A 1 177 ? 4.221 10.247 -7.090 1.00 77.44 177 PHE A C 1
ATOM 1444 O O . PHE A 1 177 ? 3.760 9.665 -8.068 1.00 77.44 177 PHE A O 1
ATOM 1451 N N . ILE A 1 178 ? 5.415 9.977 -6.565 1.00 83.75 178 ILE A N 1
ATOM 1452 C CA . ILE A 1 178 ? 6.187 8.787 -6.910 1.00 83.75 178 ILE A CA 1
ATOM 1453 C C . ILE A 1 178 ? 6.237 7.904 -5.665 1.00 83.75 178 ILE A C 1
ATOM 1455 O O . ILE A 1 178 ? 6.593 8.362 -4.579 1.00 83.75 178 ILE A O 1
ATOM 1459 N N . CYS A 1 179 ? 5.846 6.643 -5.805 1.00 81.56 179 CYS A N 1
ATOM 1460 C CA . CYS A 1 179 ? 5.748 5.706 -4.702 1.00 81.56 179 CYS A CA 1
ATOM 1461 C C . CYS A 1 179 ? 6.558 4.439 -4.934 1.00 81.56 179 CYS A C 1
ATOM 1463 O O . CYS A 1 179 ? 6.672 3.964 -6.063 1.00 81.56 179 CYS A O 1
ATOM 1465 N N . LEU A 1 180 ? 7.077 3.874 -3.844 1.00 86.25 180 LEU A N 1
ATOM 1466 C CA . LEU A 1 180 ? 7.454 2.466 -3.791 1.00 86.25 180 LEU A CA 1
ATOM 1467 C C . LEU A 1 180 ? 6.271 1.702 -3.190 1.00 86.25 180 LEU A C 1
ATOM 1469 O O . LEU A 1 180 ? 5.878 1.923 -2.049 1.00 86.25 180 LEU A O 1
ATOM 1473 N N . GLU A 1 181 ? 5.662 0.822 -3.958 1.00 86.50 181 GLU A N 1
ATOM 1474 C CA . GLU A 1 181 ? 4.518 0.044 -3.510 1.00 86.50 181 GLU A CA 1
ATOM 1475 C C . GLU A 1 181 ? 4.908 -1.420 -3.376 1.00 86.50 181 GLU A C 1
ATOM 1477 O O . GLU A 1 181 ? 5.399 -2.023 -4.337 1.00 86.50 181 GLU A O 1
ATOM 1482 N N . ALA A 1 182 ? 4.668 -1.971 -2.188 1.00 86.75 182 ALA A N 1
ATOM 1483 C CA . ALA A 1 182 ? 4.970 -3.344 -1.836 1.00 86.75 182 ALA A CA 1
ATOM 1484 C C . ALA A 1 182 ? 3.708 -4.065 -1.359 1.00 86.75 182 ALA A C 1
ATOM 1486 O O . ALA A 1 182 ? 2.900 -3.516 -0.608 1.00 86.75 182 ALA A O 1
ATOM 1487 N N . SER A 1 183 ? 3.538 -5.316 -1.760 1.00 86.50 183 SER A N 1
ATOM 1488 C CA . SER A 1 183 ? 2.466 -6.175 -1.267 1.00 86.50 183 SER A CA 1
ATOM 1489 C C . SER A 1 183 ? 2.975 -7.596 -1.079 1.00 86.50 183 SER A C 1
ATOM 1491 O O . SER A 1 183 ? 3.909 -8.026 -1.761 1.00 86.50 183 SER A O 1
ATOM 1493 N N . GLY A 1 184 ? 2.386 -8.309 -0.123 1.00 86.38 184 GLY A N 1
ATOM 1494 C CA . GLY A 1 184 ? 2.693 -9.705 0.136 1.00 86.38 184 GLY A CA 1
ATOM 1495 C C . GLY A 1 184 ? 2.008 -10.232 1.390 1.00 86.38 184 GLY A C 1
ATOM 1496 O O . GLY A 1 184 ? 1.164 -9.572 1.999 1.00 86.38 184 GLY A O 1
ATOM 1497 N N . PHE A 1 185 ? 2.401 -11.439 1.782 1.00 81.62 185 PHE A N 1
ATOM 1498 C CA . PHE A 1 185 ? 1.961 -12.079 3.014 1.00 81.62 185 PHE A CA 1
ATOM 1499 C C . PHE A 1 185 ? 3.128 -12.249 3.981 1.00 81.62 185 PHE A C 1
ATOM 1501 O O . PHE A 1 185 ? 4.227 -12.624 3.580 1.00 81.62 185 PHE A O 1
ATOM 1508 N N . LEU A 1 186 ? 2.857 -12.030 5.264 1.00 76.19 186 LEU A N 1
ATOM 1509 C CA . LEU A 1 186 ? 3.674 -12.525 6.360 1.00 76.19 186 LEU A CA 1
ATOM 1510 C C . LEU A 1 186 ? 2.927 -13.661 7.054 1.00 76.19 186 LEU A C 1
ATOM 1512 O O . LEU A 1 186 ? 1.743 -13.551 7.371 1.00 76.19 186 LEU A O 1
ATOM 1516 N N . HIS A 1 187 ? 3.631 -14.754 7.310 1.00 70.69 187 HIS A N 1
ATOM 1517 C CA . HIS A 1 187 ? 3.084 -15.888 8.040 1.00 70.69 187 HIS A CA 1
ATOM 1518 C C . HIS A 1 187 ? 3.448 -15.747 9.517 1.00 70.69 187 HIS A C 1
ATOM 1520 O O . HIS A 1 187 ? 4.625 -15.739 9.872 1.00 70.69 187 HIS A O 1
ATOM 1526 N N . LEU A 1 188 ? 2.434 -15.619 10.368 1.00 66.75 188 LEU A N 1
ATOM 1527 C CA . LEU A 1 188 ? 2.574 -15.702 11.813 1.00 66.75 188 LEU A CA 1
ATOM 1528 C C . LEU A 1 188 ? 2.422 -17.145 12.288 1.00 66.75 188 LEU A C 1
ATOM 1530 O O . LEU A 1 188 ? 1.778 -17.980 11.655 1.00 66.75 188 LEU A O 1
ATOM 1534 N N . THR A 1 189 ? 2.920 -17.405 13.492 1.00 63.47 189 THR A N 1
ATOM 1535 C CA . THR A 1 189 ? 2.681 -18.656 14.224 1.00 63.47 189 THR A CA 1
ATOM 1536 C C . THR A 1 189 ? 1.199 -18.933 14.507 1.00 63.47 189 THR A C 1
ATOM 1538 O O . THR A 1 189 ? 0.843 -20.086 14.731 1.00 63.47 189 THR A O 1
ATOM 1541 N N . ASN A 1 190 ? 0.323 -17.921 14.475 1.00 61.47 190 ASN A N 1
ATOM 1542 C CA . ASN A 1 190 ? -1.121 -18.043 14.722 1.00 61.47 190 ASN A CA 1
ATOM 1543 C C . ASN A 1 190 ? -2.006 -17.807 13.476 1.00 61.47 190 ASN A C 1
ATOM 1545 O O . ASN A 1 190 ? -3.225 -17.716 13.617 1.00 61.47 190 ASN A O 1
ATOM 1549 N N . GLY A 1 191 ? -1.430 -17.712 12.271 1.00 64.94 191 GLY A N 1
ATOM 1550 C CA . GLY A 1 191 ? -2.172 -17.510 11.019 1.00 64.94 191 GLY A CA 1
ATOM 1551 C C . GLY A 1 191 ? -1.417 -16.670 9.985 1.00 64.94 191 GLY A C 1
ATOM 1552 O O . GLY A 1 191 ? -0.271 -16.292 10.189 1.00 64.94 191 GLY A O 1
ATOM 1553 N N . SER A 1 192 ? -2.055 -16.352 8.857 1.00 59.50 192 SER A N 1
ATOM 1554 C CA . SER A 1 192 ? -1.455 -15.494 7.821 1.00 59.50 192 SER A CA 1
ATOM 1555 C C . SER A 1 192 ? -1.936 -14.045 7.940 1.00 59.50 192 SER A C 1
ATOM 1557 O O . SER A 1 192 ? -3.130 -13.772 8.102 1.00 59.50 192 SER A O 1
ATOM 1559 N N . ILE A 1 193 ? -1.000 -13.111 7.800 1.00 65.38 193 ILE A N 1
ATOM 1560 C CA . ILE A 1 193 ? -1.238 -11.673 7.685 1.00 65.38 193 ILE A CA 1
ATOM 1561 C C . ILE A 1 193 ? -0.922 -11.248 6.262 1.00 65.38 193 ILE A C 1
ATOM 1563 O O . ILE A 1 193 ? 0.150 -11.545 5.746 1.00 65.38 193 ILE A O 1
ATOM 1567 N N . ALA A 1 194 ? -1.830 -10.506 5.644 1.00 60.16 194 ALA A N 1
ATOM 1568 C CA . ALA A 1 194 ? -1.531 -9.797 4.419 1.00 60.16 194 ALA A CA 1
ATOM 1569 C C . ALA A 1 194 ? -1.044 -8.381 4.736 1.00 60.16 194 ALA A C 1
ATOM 1571 O O . ALA A 1 194 ? -1.614 -7.664 5.565 1.00 60.16 194 ALA A O 1
ATOM 1572 N N . ILE A 1 195 ? 0.013 -7.964 4.055 1.00 63.62 195 ILE A N 1
ATOM 1573 C CA . ILE A 1 195 ? 0.547 -6.614 4.154 1.00 63.62 195 ILE A CA 1
ATOM 1574 C C . ILE A 1 195 ? 0.471 -5.983 2.769 1.00 63.62 195 ILE A C 1
ATOM 1576 O O . ILE A 1 195 ? 1.023 -6.496 1.796 1.00 63.62 195 ILE A O 1
ATOM 1580 N N . ALA A 1 196 ? -0.206 -4.842 2.691 1.00 57.88 196 ALA A N 1
ATOM 1581 C CA . ALA A 1 196 ? -0.155 -3.958 1.540 1.00 57.88 196 ALA A CA 1
ATOM 1582 C C . ALA A 1 196 ? 0.409 -2.610 2.004 1.00 57.88 196 ALA A C 1
ATOM 1584 O O . ALA A 1 196 ? -0.185 -1.909 2.827 1.00 57.88 196 ALA A O 1
ATOM 1585 N N . GLN A 1 197 ? 1.584 -2.253 1.494 1.00 59.88 197 GLN A N 1
ATOM 1586 C CA . GLN A 1 197 ? 2.249 -0.991 1.791 1.00 59.88 197 GLN A CA 1
ATOM 1587 C C . GLN A 1 197 ? 2.263 -0.111 0.549 1.00 59.88 197 GLN A C 1
ATOM 1589 O O . GLN A 1 197 ? 2.781 -0.494 -0.498 1.00 59.88 197 GLN A O 1
ATOM 1594 N N . HIS A 1 198 ? 1.717 1.094 0.673 1.00 54.03 198 HIS A N 1
ATOM 1595 C CA . HIS A 1 198 ? 1.912 2.160 -0.302 1.00 54.03 198 HIS A CA 1
ATOM 1596 C C . HIS A 1 198 ? 2.824 3.224 0.326 1.00 54.03 198 HIS A C 1
ATOM 1598 O O . HIS A 1 198 ? 2.472 3.833 1.340 1.00 54.03 198 HIS A O 1
ATOM 1604 N N . PHE A 1 199 ? 4.011 3.440 -0.250 1.00 47.94 199 PHE A N 1
ATOM 1605 C CA . PHE A 1 199 ? 4.926 4.507 0.167 1.00 47.94 199 PHE A CA 1
ATOM 1606 C C . PHE A 1 199 ? 4.725 5.746 -0.697 1.00 47.94 199 PHE A C 1
ATOM 1608 O O . PHE A 1 199 ? 5.255 5.795 -1.794 1.00 47.94 199 PHE A O 1
ATOM 1615 N N . GLU A 1 200 ? 4.027 6.778 -0.242 1.00 44.44 200 GLU A N 1
ATOM 1616 C CA . GLU A 1 200 ? 3.916 8.020 -1.021 1.00 44.44 200 GLU A CA 1
ATOM 1617 C C . GLU A 1 200 ? 5.079 8.965 -0.690 1.00 44.44 200 GLU A C 1
ATOM 1619 O O . GLU A 1 200 ? 5.246 9.363 0.468 1.00 44.44 200 GLU A O 1
ATOM 1624 N N . SER A 1 201 ? 5.893 9.355 -1.680 1.00 34.12 201 SER A N 1
ATOM 1625 C CA . SER A 1 201 ? 6.862 10.432 -1.461 1.00 34.12 201 SER A CA 1
ATOM 1626 C C . SER A 1 201 ? 6.133 11.771 -1.388 1.00 34.12 201 SER A C 1
ATOM 1628 O O . SER A 1 201 ? 5.405 12.109 -2.313 1.00 34.12 201 SER A O 1
ATOM 1630 N N . GLU A 1 202 ? 6.362 12.499 -0.291 1.00 38.28 202 GLU A N 1
ATOM 1631 C CA . GLU A 1 202 ? 6.087 13.920 -0.056 1.00 38.28 202 GLU A CA 1
ATOM 1632 C C . GLU A 1 202 ? 5.082 14.562 -1.021 1.00 38.28 202 GLU A C 1
ATOM 1634 O O . GLU A 1 202 ? 5.470 15.009 -2.092 1.00 38.28 202 GLU A O 1
ATOM 1639 N N . LEU A 1 203 ? 3.814 14.706 -0.603 1.00 37.34 203 LEU A N 1
AT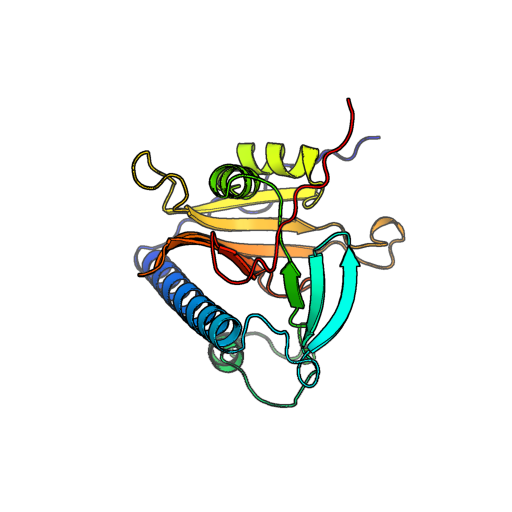OM 1640 C CA . LEU A 1 203 ? 3.210 16.041 -0.475 1.00 37.34 203 LEU A CA 1
ATOM 1641 C C . LEU A 1 203 ? 1.738 16.089 -0.030 1.00 37.34 203 LEU A C 1
ATOM 1643 O O . LEU A 1 203 ? 1.410 17.102 0.572 1.00 37.34 203 LEU A O 1
ATOM 1647 N N . VAL A 1 204 ? 0.851 15.112 -0.235 1.00 31.98 204 VAL A N 1
ATOM 1648 C CA . VAL A 1 204 ? -0.505 15.119 0.363 1.00 31.98 204 VAL A CA 1
ATOM 1649 C C . VAL A 1 204 ? -1.056 13.701 0.422 1.00 31.98 204 VAL A C 1
ATOM 1651 O O . VAL A 1 204 ? -1.675 13.258 -0.529 1.00 31.98 204 VAL A O 1
ATOM 1654 N N . CYS A 1 205 ? -0.821 13.039 1.548 1.00 32.06 205 CYS A N 1
ATOM 1655 C CA . CYS A 1 205 ? -1.682 12.073 2.232 1.00 32.06 205 CYS A CA 1
ATOM 1656 C C . CYS A 1 205 ? -0.784 11.321 3.217 1.00 32.06 205 CYS A C 1
ATOM 1658 O O . CYS A 1 205 ? 0.410 11.142 2.990 1.00 32.06 205 CYS A O 1
ATOM 1660 N N . GLY A 1 206 ? -1.314 10.993 4.392 1.00 37.62 206 GLY A N 1
ATOM 1661 C CA . GLY A 1 206 ? -0.550 10.238 5.378 1.00 37.62 206 GLY A CA 1
ATOM 1662 C C . GLY A 1 206 ? -0.055 8.913 4.796 1.00 37.62 206 GLY A C 1
ATOM 1663 O O . GLY A 1 206 ? -0.595 8.411 3.817 1.00 37.62 206 GLY A O 1
ATOM 1664 N N . TRP A 1 207 ? 0.961 8.340 5.432 1.00 42.41 207 TRP A N 1
ATOM 1665 C CA . TRP A 1 207 ? 1.418 6.977 5.176 1.00 42.41 207 TRP A CA 1
ATOM 1666 C C . TRP A 1 207 ? 0.216 6.018 5.163 1.00 42.41 207 TRP A C 1
ATOM 1668 O O . TRP A 1 207 ? -0.347 5.743 6.224 1.00 42.41 207 TRP A O 1
ATOM 1678 N N . HIS A 1 208 ? -0.193 5.526 3.991 1.00 49.41 208 HIS A N 1
ATOM 1679 C CA . HIS A 1 208 ? -1.244 4.514 3.890 1.00 49.41 208 HIS A CA 1
ATOM 1680 C C . HIS A 1 208 ? -0.605 3.139 4.037 1.00 49.41 208 HIS A C 1
ATOM 1682 O O . HIS A 1 208 ? -0.288 2.435 3.079 1.00 49.41 208 HIS A O 1
ATOM 1688 N N . LEU A 1 209 ? -0.380 2.789 5.299 1.00 52.12 209 LEU A N 1
ATOM 1689 C CA . LEU A 1 209 ? 0.002 1.451 5.697 1.00 52.12 209 LEU A CA 1
ATOM 1690 C C . LEU A 1 209 ? -1.263 0.633 5.954 1.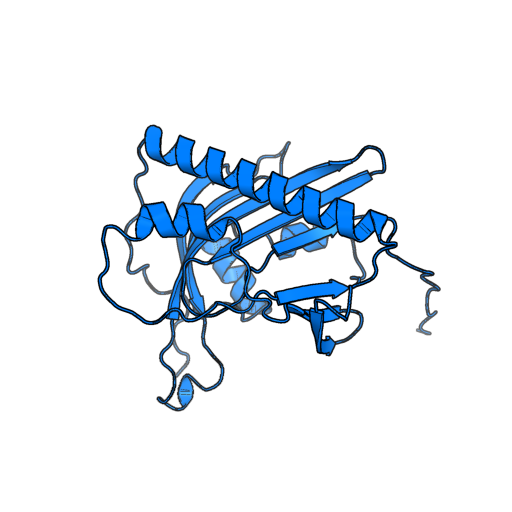00 52.12 209 LEU A C 1
ATOM 1692 O O . LEU A 1 209 ? -2.021 0.959 6.868 1.00 52.12 209 LEU A O 1
ATOM 1696 N N . CYS A 1 210 ? -1.477 -0.431 5.181 1.00 57.62 210 CYS A N 1
ATOM 1697 C CA . CYS A 1 210 ? -2.587 -1.347 5.398 1.00 57.62 210 CYS A CA 1
ATOM 1698 C C . CYS A 1 210 ? -2.050 -2.718 5.819 1.00 57.62 210 CYS A C 1
ATOM 1700 O O . CYS A 1 210 ? -1.447 -3.449 5.031 1.00 57.62 210 CYS A O 1
ATOM 1702 N N . VAL A 1 211 ? -2.260 -3.062 7.089 1.00 55.59 211 VAL A N 1
ATOM 1703 C CA . VAL A 1 211 ? -2.054 -4.425 7.586 1.00 55.59 211 VAL A CA 1
ATOM 1704 C C . VAL A 1 211 ? -3.423 -5.066 7.728 1.00 55.59 211 VAL A C 1
ATOM 1706 O O . VAL A 1 211 ? -4.280 -4.545 8.441 1.00 55.59 211 VAL A O 1
ATOM 1709 N N . MET A 1 212 ? -3.628 -6.186 7.046 1.00 61.22 212 MET A N 1
ATOM 1710 C CA . MET A 1 212 ? -4.889 -6.919 7.022 1.00 61.22 212 MET A CA 1
ATOM 1711 C C . MET A 1 212 ? -4.619 -8.336 7.513 1.00 61.22 212 MET A C 1
ATOM 1713 O O . MET A 1 212 ? -3.749 -9.028 6.998 1.00 61.22 212 MET A O 1
ATOM 1717 N N . CYS A 1 213 ? -5.335 -8.791 8.533 1.00 60.53 213 CYS A N 1
ATOM 1718 C CA . CYS A 1 213 ? -5.052 -10.077 9.165 1.00 60.53 213 CYS A CA 1
ATOM 1719 C C . CYS A 1 213 ? -6.320 -10.916 9.309 1.00 60.53 213 CYS A C 1
ATOM 1721 O O . CYS A 1 213 ? -7.404 -10.387 9.553 1.00 60.53 213 CYS A O 1
ATOM 1723 N N . ARG A 1 214 ? -6.176 -12.242 9.191 1.00 56.84 214 ARG A N 1
ATOM 1724 C CA . ARG A 1 214 ? -7.181 -13.196 9.676 1.00 56.84 214 ARG A CA 1
ATOM 1725 C C . ARG A 1 214 ? -6.874 -13.459 11.159 1.00 56.84 214 ARG A C 1
ATOM 1727 O O . ARG A 1 214 ? -6.183 -14.424 11.455 1.00 56.84 214 ARG A O 1
ATOM 1734 N N . GLY A 1 215 ? -7.268 -12.588 12.095 1.00 54.69 215 GLY A N 1
ATOM 1735 C CA . GLY A 1 215 ? -6.895 -12.817 13.503 1.00 54.69 215 GLY A CA 1
ATOM 1736 C C . GLY A 1 215 ? -7.229 -11.711 14.514 1.00 54.69 215 GLY A C 1
ATOM 1737 O O . GLY A 1 215 ? -7.857 -10.718 14.163 1.00 54.69 215 GLY A O 1
ATOM 1738 N N . PRO A 1 216 ? -6.771 -11.867 15.771 1.00 52.22 216 PRO A N 1
ATOM 1739 C CA . PRO A 1 216 ? -7.506 -11.901 17.058 1.00 52.22 216 PRO A CA 1
ATOM 1740 C C . PRO A 1 216 ? -8.254 -10.626 17.491 1.00 52.22 216 PRO A C 1
ATOM 1742 O O . PRO A 1 216 ? -8.870 -10.596 18.553 1.00 52.22 216 PRO A O 1
ATOM 1745 N N . CYS A 1 217 ? -8.219 -9.574 16.682 1.00 54.09 217 CYS A N 1
ATOM 1746 C CA . CYS A 1 217 ? -8.853 -8.289 16.965 1.00 54.09 217 CYS A CA 1
ATOM 1747 C C . CYS A 1 217 ? -10.354 -8.248 16.632 1.00 54.09 217 CYS A C 1
ATOM 1749 O O . CYS A 1 217 ? -11.016 -7.254 16.929 1.00 54.09 217 CYS A O 1
ATOM 1751 N N . VAL A 1 218 ? -10.896 -9.308 16.026 1.00 54.06 218 VAL A N 1
ATOM 1752 C CA . VAL A 1 218 ? -12.330 -9.456 15.749 1.00 54.06 218 VAL A CA 1
ATOM 1753 C C . VAL A 1 218 ? -13.033 -9.847 17.052 1.00 54.06 218 VAL A C 1
ATOM 1755 O O . VAL A 1 218 ? -13.103 -11.024 17.394 1.00 54.06 218 VAL A O 1
ATOM 1758 N N . ARG A 1 219 ? -13.515 -8.861 17.816 1.00 43.38 219 ARG A N 1
ATOM 1759 C CA . ARG A 1 219 ? -14.375 -9.126 18.981 1.00 43.38 219 ARG A CA 1
ATOM 1760 C C . ARG A 1 219 ? -15.781 -9.475 18.488 1.00 43.38 219 ARG A C 1
ATOM 1762 O O . ARG A 1 219 ? -16.363 -8.695 17.744 1.00 43.38 219 ARG A O 1
ATOM 1769 N N . ASP A 1 220 ? -16.279 -10.644 18.889 1.00 39.75 220 ASP A N 1
ATOM 1770 C CA . ASP A 1 220 ? -17.673 -11.101 18.799 1.00 39.75 220 ASP A CA 1
ATOM 1771 C C . ASP A 1 220 ? -18.431 -10.716 17.518 1.00 39.75 220 ASP A C 1
ATOM 1773 O O . ASP A 1 220 ? -19.323 -9.864 17.507 1.00 39.75 220 ASP A O 1
ATOM 1777 N N . TRP A 1 221 ? -18.134 -11.419 16.424 1.00 38.28 221 TRP A N 1
ATOM 1778 C CA . TRP A 1 221 ? -19.028 -11.428 15.271 1.00 38.28 221 TRP A CA 1
ATOM 1779 C C . TRP A 1 221 ? -20.252 -12.299 15.586 1.00 38.28 221 TRP A C 1
ATOM 1781 O O . TRP A 1 221 ? -20.210 -13.521 15.456 1.00 38.28 221 TRP A O 1
ATOM 1791 N N . THR A 1 222 ? -21.354 -11.673 16.002 1.00 33.22 222 THR A N 1
ATOM 1792 C CA . THR A 1 222 ? -22.680 -12.296 15.907 1.00 33.22 222 THR A CA 1
ATOM 1793 C C . THR A 1 222 ? -23.244 -11.991 14.517 1.00 33.22 222 THR A C 1
ATOM 1795 O O . THR A 1 222 ? -23.386 -10.816 14.160 1.00 33.22 222 THR A O 1
ATOM 1798 N N . PRO A 1 223 ? -23.541 -13.005 13.684 1.00 33.25 223 PRO A N 1
ATOM 1799 C CA . PRO A 1 223 ? -24.220 -12.763 12.423 1.00 33.25 223 PRO A CA 1
ATOM 1800 C C . PRO A 1 223 ? -25.559 -12.085 12.713 1.00 33.25 223 PRO A C 1
ATOM 1802 O O . PRO A 1 223 ? -26.418 -12.657 13.378 1.00 33.25 223 PRO A O 1
ATOM 1805 N N . ARG A 1 224 ? -25.763 -10.866 12.200 1.00 39.69 224 ARG A N 1
ATOM 1806 C CA . ARG A 1 224 ? -27.129 -10.378 12.008 1.00 39.69 224 ARG A CA 1
ATOM 1807 C C . ARG A 1 224 ? -27.724 -11.216 10.888 1.00 39.69 224 ARG A C 1
ATOM 1809 O O . ARG A 1 224 ? -27.362 -11.026 9.726 1.00 39.69 224 ARG A O 1
ATOM 1816 N N . GLU A 1 225 ? -28.585 -12.156 11.253 1.00 35.53 225 GLU A N 1
ATOM 1817 C CA . GLU A 1 225 ? -29.520 -12.779 10.324 1.00 35.53 225 GLU A CA 1
ATOM 1818 C C . GLU A 1 225 ? -30.350 -11.657 9.688 1.00 35.53 225 GLU A C 1
ATOM 1820 O O . GLU A 1 225 ? -31.201 -11.035 10.322 1.00 35.53 225 GLU A O 1
ATOM 1825 N N . GLY A 1 226 ? -30.011 -11.311 8.449 1.00 34.47 226 GLY A N 1
ATOM 1826 C CA . GLY A 1 226 ? -30.852 -10.485 7.600 1.00 34.47 226 GLY A CA 1
ATOM 1827 C C . GLY A 1 226 ? -31.840 -11.406 6.906 1.00 34.47 226 GLY A C 1
ATOM 1828 O O . GLY A 1 226 ? -31.418 -12.265 6.134 1.00 34.47 226 GLY A O 1
ATOM 1829 N N . ASN A 1 227 ? -33.124 -11.240 7.220 1.00 36.75 227 ASN A N 1
ATOM 1830 C CA . ASN A 1 227 ? -34.226 -11.859 6.491 1.00 36.75 227 ASN A CA 1
ATOM 1831 C C . ASN A 1 227 ? -34.116 -11.571 4.984 1.00 36.75 227 ASN A C 1
ATOM 1833 O O . ASN A 1 227 ? -33.693 -10.479 4.597 1.00 36.75 227 ASN A O 1
ATOM 1837 N N . MET A 1 228 ? -34.499 -12.589 4.201 1.00 32.97 228 MET A N 1
ATOM 1838 C CA . MET A 1 228 ? -34.667 -12.602 2.739 1.00 32.97 228 MET A CA 1
ATOM 1839 C C . MET A 1 228 ? -35.300 -11.337 2.163 1.00 32.97 228 MET A C 1
ATOM 1841 O O . MET A 1 228 ? -36.249 -10.811 2.788 1.00 32.97 228 MET A O 1
#

Nearest PDB structures (foldseek):
  8vb4-assembly1_A  TM=3.818E-01  e=1.038E+00  Pectobacterium phage PhiM1
  8us2-assembly2_B  TM=3.756E-01  e=3.303E+00  Pseudomonas aeruginosa PAO1

pLDDT: mean 70.76, std 18.94, range [31.98, 94.69]

Foldseek 3Di:
DPDDFADDDPDAQDDDDPVRLVVLVVVVVVVVVVLVVVVVVCVVVLVDDDCVQWPWDDDDDFKTKTWGDDDPDDDPVVVVCVVVVPPDPDDDPPPAIAMDIDGDDPDDPVVVLLLVDQQAQVSVVVNCVPVVFFRYKGFRDWSDAADPVWNWFTWTWMKTWGDDVCCVVVPDPIDIWIWTWGWGWDADPVGIKTWTFTGTPDDDDHGPTDIGGPDDSDPDDDDPPDDD

Secondary structure (DSSP, 8-state):
----SS-S-SSPP----HHHHHHHHHHHHHHHHHHHHHHHHHHHTTT---TTTEEEEEEETTEEEEEE---S---THHHHHHHHTTS--------PPPEEEE---SS-HHHHHHHH---SHHHHHHHHHHH---SEEEEEEEEE---SSSTT-EEEEEEEEE--TTGGGSSS--EEEEEEEEEEEEEETTEEEEEEEEEE-SSSS--EEEEEESSS------------

Organism: NCBI:txid325452

Solvent-accessible surface area (backbone atoms only — not comparable to full-atom values): 13891 Å² total; per-residue (Å²): 130,84,76,82,60,55,67,84,62,95,64,71,78,52,86,70,52,77,67,55,50,48,52,53,52,52,51,49,50,54,51,51,50,56,48,47,55,53,50,52,52,35,54,76,52,74,57,53,80,60,64,91,51,28,41,81,76,50,73,55,91,60,37,37,34,26,35,53,54,85,66,98,70,91,55,75,65,53,61,57,47,59,69,59,53,83,78,62,84,90,74,80,89,74,76,77,61,47,49,48,75,48,64,72,77,94,75,55,71,64,62,54,46,60,71,64,59,48,92,41,53,71,45,37,53,58,45,27,74,77,69,63,70,48,53,31,57,36,63,34,35,79,82,41,71,57,41,94,89,43,69,53,35,33,30,33,33,32,38,38,26,41,76,50,90,57,36,88,72,71,82,37,81,69,48,73,34,52,26,54,34,39,33,30,74,47,79,51,99,86,42,57,30,42,40,43,40,47,43,73,48,83,87,86,76,44,61,52,73,45,79,48,65,69,61,93,67,73,74,80,85,73,81,78,84,74,80,132